Protein AF-A0A6M3X588-F1 (afdb_monomer_lite)

Structure (mmCIF, N/CA/C/O backbone):
data_AF-A0A6M3X588-F1
#
_entry.id   AF-A0A6M3X588-F1
#
loop_
_atom_site.group_PDB
_atom_site.id
_atom_site.type_symbol
_atom_site.label_atom_id
_atom_site.label_alt_id
_atom_site.label_comp_id
_atom_site.label_asym_id
_atom_site.label_entity_id
_atom_site.label_seq_id
_atom_site.pdbx_PDB_ins_code
_atom_site.Cartn_x
_atom_site.Cartn_y
_atom_site.Cartn_z
_atom_site.occupancy
_atom_site.B_iso_or_equiv
_atom_site.auth_seq_id
_atom_site.auth_comp_id
_atom_site.auth_asym_id
_atom_site.auth_atom_id
_atom_site.pdbx_PDB_model_num
ATOM 1 N N . GLU A 1 1 ? 4.640 -3.457 9.182 1.00 28.92 1 GLU A N 1
ATOM 2 C CA . GLU A 1 1 ? 5.365 -4.739 9.103 1.00 28.92 1 GLU A CA 1
ATOM 3 C C . GLU A 1 1 ? 5.734 -5.028 7.662 1.00 28.92 1 GLU A C 1
ATOM 5 O O . GLU A 1 1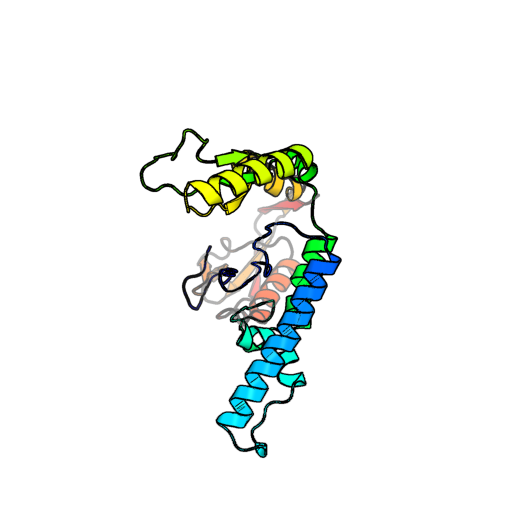 ? 4.848 -5.155 6.821 1.00 28.92 1 GLU A O 1
ATOM 10 N N . ILE A 1 2 ? 7.036 -5.050 7.385 1.00 28.06 2 ILE A N 1
ATOM 11 C CA . ILE A 1 2 ? 7.598 -5.567 6.138 1.00 28.06 2 ILE A CA 1
ATOM 12 C C . ILE A 1 2 ? 7.699 -7.078 6.346 1.00 28.06 2 ILE A C 1
ATOM 14 O O . ILE A 1 2 ? 8.486 -7.536 7.168 1.00 28.06 2 ILE A O 1
ATOM 18 N N . GLY A 1 3 ? 6.819 -7.839 5.695 1.00 28.70 3 GLY A N 1
ATOM 19 C CA . GLY A 1 3 ? 6.792 -9.291 5.845 1.00 28.70 3 GLY A CA 1
ATOM 20 C 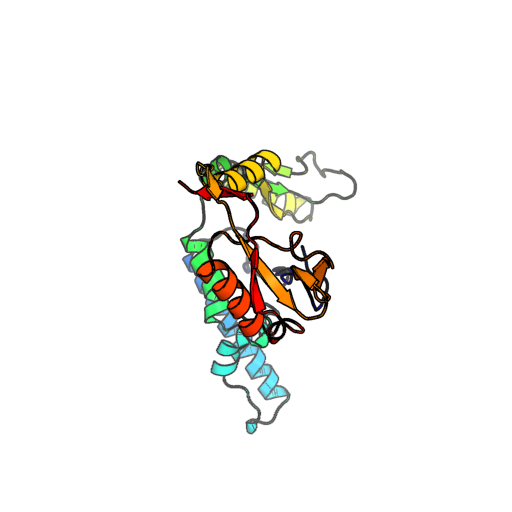C . GLY A 1 3 ? 8.009 -9.923 5.178 1.00 28.70 3 GLY A C 1
ATOM 21 O O . GLY A 1 3 ? 8.106 -9.914 3.950 1.00 28.70 3 GLY A O 1
ATOM 22 N N . VAL A 1 4 ? 8.902 -10.484 5.993 1.00 34.47 4 VAL A N 1
ATOM 23 C CA . VAL A 1 4 ? 9.880 -11.495 5.572 1.00 34.47 4 VAL A CA 1
ATOM 24 C C . VAL A 1 4 ? 9.099 -12.689 5.013 1.00 34.47 4 VAL A C 1
ATOM 26 O O . VAL A 1 4 ? 7.987 -12.974 5.461 1.00 34.47 4 VAL A O 1
ATOM 29 N N . GLY A 1 5 ? 9.643 -13.311 3.967 1.00 36.22 5 GLY A N 1
ATOM 30 C CA . GLY A 1 5 ? 9.000 -14.326 3.138 1.00 36.22 5 GLY A CA 1
ATOM 31 C C . GLY A 1 5 ? 8.008 -15.242 3.862 1.00 36.22 5 GLY A C 1
ATOM 32 O O . GLY A 1 5 ? 8.345 -15.922 4.819 1.00 36.22 5 GLY A O 1
ATOM 33 N N . GLY A 1 6 ? 6.780 -15.272 3.336 1.00 41.59 6 GLY A N 1
ATOM 34 C CA . GLY A 1 6 ? 5.821 -16.352 3.548 1.00 41.59 6 GLY A CA 1
ATOM 35 C C . GLY A 1 6 ? 5.389 -16.593 4.994 1.00 41.59 6 GLY A C 1
ATOM 36 O O . GLY A 1 6 ? 5.820 -17.565 5.592 1.00 41.59 6 GLY A O 1
ATOM 37 N N . ARG A 1 7 ? 4.438 -15.799 5.507 1.00 43.16 7 ARG A N 1
ATOM 38 C CA . ARG A 1 7 ? 3.145 -16.300 6.046 1.00 43.16 7 ARG A CA 1
ATOM 39 C C . ARG A 1 7 ? 2.360 -15.295 6.878 1.00 43.16 7 ARG A C 1
ATOM 41 O O . ARG A 1 7 ? 1.185 -15.547 7.068 1.00 43.16 7 ARG A O 1
ATOM 48 N N . ASN A 1 8 ? 2.903 -14.153 7.289 1.00 39.81 8 ASN A N 1
ATOM 49 C CA . ASN A 1 8 ? 2.092 -13.060 7.837 1.00 39.81 8 ASN A CA 1
ATOM 50 C C . ASN A 1 8 ? 2.801 -11.720 7.625 1.00 39.81 8 ASN A C 1
ATOM 52 O O . ASN A 1 8 ? 3.919 -11.518 8.081 1.00 39.81 8 ASN A O 1
ATOM 56 N N . GLY A 1 9 ? 2.147 -10.825 6.886 1.00 42.72 9 GLY A N 1
ATOM 57 C CA . GLY A 1 9 ? 2.655 -9.500 6.534 1.00 42.72 9 GLY A CA 1
ATOM 58 C C . GLY A 1 9 ? 2.378 -9.163 5.070 1.00 42.72 9 GLY A C 1
ATOM 59 O O . GLY A 1 9 ? 2.472 -10.018 4.188 1.00 42.72 9 GLY A O 1
ATOM 60 N N . ARG A 1 10 ? 2.027 -7.902 4.786 1.00 43.31 10 ARG A N 1
ATOM 61 C CA . ARG A 1 10 ? 1.999 -7.407 3.402 1.00 43.31 10 ARG A CA 1
ATOM 62 C C . ARG A 1 10 ? 3.426 -7.534 2.860 1.00 43.31 10 ARG A C 1
ATOM 64 O O . ARG A 1 10 ? 4.341 -6.963 3.454 1.00 43.31 10 ARG A O 1
ATOM 71 N N . ARG A 1 11 ? 3.628 -8.284 1.767 1.00 48.41 11 ARG A N 1
ATOM 72 C CA . ARG A 1 11 ? 4.921 -8.297 1.061 1.00 48.41 11 ARG A CA 1
ATOM 73 C C . ARG A 1 11 ? 5.314 -6.848 0.783 1.00 48.41 11 ARG A C 1
ATOM 75 O O . ARG A 1 11 ? 4.487 -6.086 0.271 1.00 48.41 11 ARG A O 1
ATOM 82 N N . ALA A 1 12 ? 6.541 -6.467 1.136 1.00 46.31 12 ALA A N 1
ATOM 83 C CA . ALA A 1 12 ? 7.066 -5.188 0.688 1.00 46.31 12 ALA A CA 1
ATOM 84 C C . ALA A 1 12 ? 7.041 -5.186 -0.840 1.00 46.31 12 ALA A C 1
ATOM 86 O O . ALA A 1 12 ? 7.534 -6.109 -1.489 1.00 46.31 12 ALA A O 1
ATOM 87 N N . ARG A 1 13 ? 6.405 -4.165 -1.410 1.00 54.41 13 ARG A N 1
ATOM 88 C CA . ARG A 1 13 ? 6.511 -3.896 -2.838 1.00 54.41 13 ARG A CA 1
ATOM 89 C C . ARG A 1 13 ? 7.889 -3.277 -3.030 1.00 54.41 13 ARG A C 1
ATOM 91 O O . ARG A 1 13 ? 8.046 -2.087 -2.779 1.00 54.41 13 ARG A O 1
ATOM 98 N N . SER A 1 14 ? 8.885 -4.092 -3.374 1.00 51.12 14 SER A N 1
ATOM 99 C CA . SER A 1 14 ? 10.128 -3.546 -3.911 1.00 51.12 14 SER A CA 1
ATOM 100 C C . SER A 1 14 ? 9.802 -3.043 -5.308 1.00 51.12 14 SER A C 1
ATOM 102 O O . SER A 1 14 ? 9.377 -3.792 -6.187 1.00 51.12 14 SER A O 1
ATOM 104 N N . TRP A 1 15 ? 9.921 -1.735 -5.457 1.00 60.38 15 TRP A N 1
ATOM 105 C CA . TRP A 1 15 ? 9.811 -1.050 -6.730 1.00 60.38 15 TRP A CA 1
ATOM 106 C C . TRP A 1 15 ? 11.183 -0.935 -7.401 1.00 60.38 15 TRP A C 1
ATOM 108 O O . TRP A 1 15 ? 11.288 -0.303 -8.442 1.00 60.38 15 TRP A O 1
ATOM 118 N N . ASP A 1 16 ? 12.224 -1.565 -6.851 1.00 51.66 16 ASP A N 1
ATOM 119 C CA . ASP A 1 16 ? 13.599 -1.485 -7.363 1.00 51.66 16 ASP A CA 1
ATOM 120 C C . ASP A 1 16 ? 13.730 -2.154 -8.741 1.00 51.66 16 ASP A C 1
ATOM 122 O O . ASP A 1 16 ? 14.606 -1.817 -9.537 1.00 51.66 16 ASP A O 1
ATOM 126 N N . SER A 1 17 ? 12.813 -3.074 -9.063 1.00 51.53 17 SER A N 1
ATOM 127 C CA . SER A 1 17 ? 12.675 -3.669 -10.395 1.00 51.53 17 SER A CA 1
ATOM 128 C C . SER A 1 17 ? 12.003 -2.736 -11.411 1.00 51.53 17 SER A C 1
ATOM 130 O O . SER A 1 17 ? 12.104 -2.982 -12.620 1.00 51.53 17 SER A O 1
ATOM 132 N N . LEU A 1 18 ? 11.372 -1.636 -10.968 1.00 59.91 18 LEU A N 1
ATOM 133 C CA . LEU A 1 18 ? 10.960 -0.565 -11.867 1.00 59.91 18 LEU A CA 1
ATOM 134 C C . LEU A 1 18 ? 12.205 0.144 -12.375 1.00 59.91 18 LEU A C 1
ATOM 136 O O . LEU A 1 18 ? 12.719 1.089 -11.780 1.00 59.91 18 LEU A O 1
ATOM 140 N N . ARG A 1 19 ? 12.613 -0.222 -13.586 1.00 52.00 19 ARG A N 1
ATOM 141 C CA . ARG A 1 19 ? 13.477 0.621 -14.412 1.00 52.00 19 ARG A CA 1
ATOM 142 C C . ARG A 1 19 ? 12.681 1.824 -14.932 1.00 52.00 19 ARG A C 1
ATOM 144 O O . ARG A 1 19 ? 12.609 2.055 -16.132 1.00 52.00 19 ARG A O 1
ATOM 151 N N . TYR A 1 20 ? 12.092 2.616 -14.034 1.00 51.09 20 TYR A N 1
ATOM 152 C CA . TYR A 1 20 ? 11.571 3.948 -14.345 1.00 51.09 20 TYR A CA 1
ATOM 153 C C . TYR A 1 20 ? 12.705 4.991 -14.343 1.00 51.09 20 TYR A C 1
ATOM 155 O O . TYR A 1 20 ? 12.509 6.174 -14.098 1.00 51.09 20 TYR A O 1
ATOM 163 N N . TYR A 1 21 ? 13.928 4.583 -14.676 1.00 49.31 21 TYR A N 1
ATOM 164 C CA . TYR A 1 21 ? 14.883 5.527 -15.228 1.00 49.31 21 TYR A CA 1
ATOM 165 C C . TYR A 1 21 ? 14.425 5.771 -16.652 1.00 49.31 21 TYR A C 1
ATOM 167 O O . TYR A 1 21 ? 14.536 4.897 -17.515 1.00 49.31 21 TYR A O 1
ATOM 175 N N . ASN A 1 22 ? 13.847 6.942 -16.918 1.00 50.66 22 ASN A N 1
ATOM 176 C CA . ASN A 1 22 ? 13.613 7.293 -18.306 1.00 50.66 22 ASN A CA 1
ATOM 177 C C . ASN A 1 22 ? 14.949 7.179 -19.071 1.00 50.66 22 ASN A C 1
ATOM 179 O O . ASN A 1 22 ? 16.020 7.394 -18.502 1.00 50.66 22 ASN A O 1
ATOM 183 N N . ARG A 1 23 ? 14.905 6.845 -20.365 1.00 43.78 23 ARG A N 1
ATOM 184 C CA . ARG A 1 23 ? 16.103 6.683 -21.216 1.00 43.78 23 ARG A CA 1
ATOM 185 C C . ARG A 1 23 ? 17.066 7.893 -21.224 1.00 43.78 23 ARG A C 1
ATOM 187 O O . ARG A 1 23 ? 18.130 7.795 -21.816 1.00 43.78 23 ARG A O 1
ATOM 194 N N . LYS A 1 24 ? 16.703 9.026 -20.604 1.00 54.41 24 LYS A N 1
ATOM 195 C CA . LYS A 1 24 ? 17.495 10.261 -20.482 1.00 54.41 24 LYS A CA 1
ATOM 196 C C . LYS A 1 24 ? 17.844 10.632 -19.025 1.00 54.41 24 LYS A C 1
ATOM 198 O O . LYS A 1 24 ? 18.276 11.752 -18.780 1.00 54.41 24 LYS A O 1
ATOM 203 N N . GLY A 1 25 ? 17.617 9.748 -18.051 1.00 58.59 25 GLY A N 1
ATOM 204 C CA . GLY A 1 25 ? 17.911 9.975 -16.634 1.00 58.59 25 GLY A CA 1
ATOM 205 C C . GLY A 1 25 ? 17.111 11.075 -15.914 1.00 58.59 25 GLY A C 1
ATOM 206 O O . GLY A 1 25 ? 17.537 11.475 -14.834 1.00 58.59 25 GLY A O 1
ATOM 207 N N . LYS A 1 26 ? 15.989 11.583 -16.455 1.00 66.50 26 LYS A N 1
ATOM 208 C CA . LYS A 1 26 ? 15.143 12.562 -15.729 1.00 66.50 26 LYS A CA 1
ATOM 209 C C . LYS A 1 26 ? 14.265 11.893 -14.664 1.00 66.50 26 LYS A C 1
ATOM 211 O O . LYS A 1 26 ? 13.768 10.787 -14.861 1.00 66.50 26 LYS A O 1
ATOM 216 N N . ILE A 1 27 ? 14.040 12.622 -13.578 1.00 68.12 27 ILE A N 1
ATOM 217 C CA . ILE A 1 27 ? 13.327 12.154 -12.382 1.00 68.12 27 ILE A CA 1
ATOM 218 C C . ILE A 1 27 ? 11.837 12.548 -12.416 1.00 68.12 27 ILE A C 1
ATOM 220 O O . ILE A 1 27 ? 11.009 11.861 -11.830 1.00 68.12 27 ILE A O 1
ATOM 224 N N . SER A 1 28 ? 11.478 13.584 -13.177 1.00 76.31 28 SER A N 1
ATOM 225 C CA . SER A 1 28 ? 10.106 14.070 -13.388 1.00 76.31 28 SER A CA 1
ATOM 226 C C . SER A 1 28 ? 9.744 14.116 -14.872 1.00 76.31 28 SER A C 1
ATOM 228 O O . SER A 1 28 ? 10.609 14.270 -15.741 1.00 76.31 28 SER A O 1
ATOM 230 N N . GLU A 1 29 ? 8.459 13.927 -15.176 1.00 82.62 29 GLU A N 1
ATOM 231 C CA . GLU A 1 29 ? 7.927 13.924 -16.539 1.00 82.62 29 GLU A CA 1
ATOM 232 C C . GLU A 1 29 ? 6.409 14.172 -16.531 1.00 82.62 29 GLU A C 1
ATOM 234 O O . GLU A 1 29 ? 5.738 13.866 -15.546 1.00 82.62 29 GLU A O 1
ATOM 239 N N . LYS A 1 30 ? 5.862 14.679 -17.643 1.00 87.50 30 LYS A N 1
ATOM 240 C CA . LYS A 1 30 ? 4.414 14.838 -17.829 1.00 87.50 30 LYS A CA 1
ATOM 241 C C . LYS A 1 30 ? 3.665 13.494 -17.769 1.00 87.50 30 LYS A C 1
ATOM 243 O O . LYS A 1 30 ? 4.161 12.522 -18.356 1.00 87.50 30 LYS A O 1
ATOM 248 N N . PRO A 1 31 ? 2.468 13.437 -17.153 1.00 89.44 31 PRO A N 1
ATOM 249 C CA . PRO A 1 31 ? 1.654 12.227 -17.019 1.00 89.44 31 PRO A CA 1
ATOM 250 C C . PRO A 1 31 ? 1.511 11.375 -18.283 1.00 89.44 31 PRO A C 1
ATOM 252 O O . PRO A 1 31 ? 1.686 10.156 -18.247 1.00 89.44 31 PRO A O 1
ATOM 255 N N . GLU A 1 32 ? 1.251 12.003 -19.426 1.00 90.19 32 GLU A N 1
ATOM 256 C CA . GLU A 1 32 ? 0.997 11.322 -20.699 1.00 90.19 32 GLU A CA 1
ATOM 257 C C . GLU A 1 32 ? 2.251 10.588 -21.177 1.00 90.19 32 GLU A C 1
ATOM 259 O O . GLU A 1 32 ? 2.190 9.480 -21.709 1.00 90.19 32 GLU A O 1
ATOM 264 N N . VAL A 1 33 ? 3.419 11.186 -20.938 1.00 88.06 33 VAL A N 1
ATOM 265 C CA . VAL A 1 33 ? 4.711 10.595 -21.282 1.00 88.06 33 VAL A CA 1
ATOM 266 C C . VAL A 1 33 ? 5.039 9.436 -20.340 1.00 88.06 33 VAL A C 1
ATOM 268 O O . VAL A 1 33 ? 5.606 8.441 -20.799 1.00 88.06 33 VAL A O 1
ATOM 271 N N . ILE A 1 34 ? 4.673 9.526 -19.053 1.00 85.75 34 ILE A N 1
ATOM 272 C CA . ILE A 1 34 ? 4.787 8.406 -18.103 1.00 85.75 34 ILE A CA 1
ATOM 273 C C . ILE A 1 34 ? 3.982 7.218 -18.6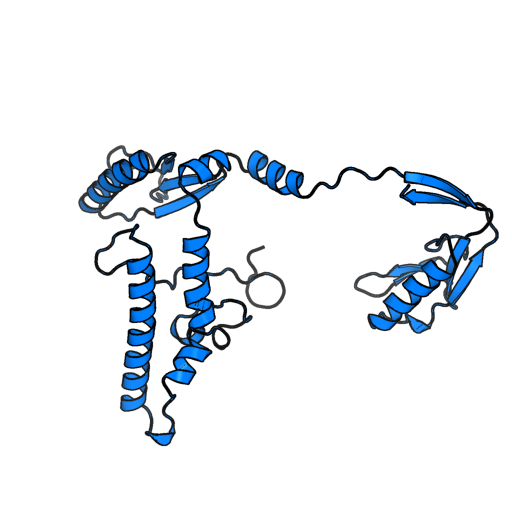31 1.00 85.75 34 ILE A C 1
ATOM 275 O O . ILE A 1 34 ? 4.537 6.141 -18.846 1.00 85.75 34 ILE A O 1
ATOM 279 N N . LEU A 1 35 ? 2.693 7.427 -18.910 1.00 88.94 35 LEU A N 1
ATOM 280 C CA . LEU A 1 35 ? 1.794 6.370 -19.373 1.00 88.94 35 LEU A CA 1
ATOM 281 C C . LEU A 1 35 ? 2.239 5.785 -20.719 1.00 88.94 35 LEU A C 1
ATOM 283 O O . LEU A 1 35 ? 2.280 4.567 -20.868 1.00 88.94 35 LEU A O 1
ATOM 287 N N . LYS A 1 36 ? 2.687 6.622 -21.662 1.00 89.50 36 LYS A N 1
ATOM 288 C CA . LYS A 1 36 ? 3.225 6.156 -22.949 1.00 89.50 36 LYS A CA 1
ATOM 289 C C . LYS A 1 36 ? 4.473 5.283 -22.780 1.00 89.50 36 LYS A C 1
ATOM 291 O O . LYS A 1 36 ? 4.638 4.300 -23.498 1.00 89.50 36 LYS A O 1
ATOM 296 N N . LYS A 1 37 ? 5.366 5.624 -21.843 1.00 85.19 37 LYS A N 1
ATOM 297 C CA . LYS A 1 37 ? 6.558 4.811 -21.532 1.00 85.19 37 LYS A CA 1
ATOM 298 C C . LYS A 1 37 ? 6.176 3.470 -20.909 1.00 85.19 37 LYS A C 1
ATOM 300 O O . LYS A 1 37 ? 6.795 2.465 -21.241 1.00 85.19 37 LYS A O 1
ATOM 305 N N . LEU A 1 38 ? 5.155 3.451 -20.054 1.00 87.38 38 LEU A N 1
ATOM 306 C CA . LEU A 1 38 ? 4.596 2.214 -19.516 1.00 87.38 38 LEU A CA 1
ATOM 307 C C . LEU A 1 38 ? 4.053 1.344 -20.660 1.00 87.38 38 LEU A C 1
ATOM 309 O O . LEU A 1 38 ? 4.465 0.195 -20.794 1.00 87.38 38 LEU A O 1
ATOM 313 N N . ASP A 1 39 ? 3.218 1.893 -21.541 1.00 90.38 39 ASP A N 1
ATOM 314 C CA . ASP A 1 39 ? 2.669 1.142 -22.678 1.00 90.38 39 ASP A CA 1
ATOM 315 C C . ASP A 1 39 ? 3.790 0.597 -23.601 1.00 90.38 39 ASP A C 1
ATOM 317 O O . ASP A 1 39 ? 3.726 -0.538 -24.084 1.00 90.38 39 ASP A O 1
ATOM 321 N N . ALA A 1 40 ? 4.883 1.349 -23.776 1.00 89.06 40 ALA A N 1
ATOM 322 C CA . ALA A 1 40 ? 6.067 0.889 -24.503 1.00 89.06 40 ALA A CA 1
ATOM 323 C C . ALA A 1 40 ? 6.827 -0.254 -23.798 1.00 89.06 40 ALA A C 1
ATOM 325 O O . ALA A 1 40 ? 7.407 -1.104 -24.479 1.00 89.06 40 ALA A O 1
ATOM 326 N N . GLU A 1 41 ? 6.823 -0.298 -22.463 1.00 87.12 41 GLU A N 1
ATOM 327 C CA . GLU A 1 41 ? 7.424 -1.380 -21.674 1.00 87.12 41 GLU A CA 1
ATOM 328 C C . GLU A 1 41 ? 6.674 -2.701 -21.878 1.00 87.12 41 GLU A C 1
ATOM 330 O O . GLU A 1 41 ? 7.319 -3.728 -22.091 1.00 87.12 41 GLU A O 1
ATOM 335 N N . LEU A 1 42 ? 5.334 -2.685 -21.926 1.00 90.94 42 LEU A N 1
ATOM 336 C CA . LEU A 1 42 ? 4.554 -3.871 -22.303 1.00 90.94 42 LEU A CA 1
ATOM 337 C C . LEU A 1 42 ? 4.977 -4.386 -23.684 1.00 90.94 42 LEU A C 1
ATOM 339 O O . LEU A 1 42 ? 5.261 -5.574 -23.851 1.00 90.94 42 LEU A O 1
ATOM 343 N N . GLY A 1 43 ? 5.063 -3.486 -24.668 1.00 90.31 43 GLY A N 1
ATOM 344 C CA . GLY A 1 43 ? 5.506 -3.840 -26.015 1.00 90.31 43 GLY A CA 1
ATOM 345 C C . GLY A 1 43 ? 6.931 -4.400 -26.042 1.00 90.31 43 GLY A C 1
ATOM 346 O O . GLY A 1 43 ? 7.205 -5.351 -26.773 1.00 90.31 43 GLY A O 1
ATOM 347 N N . ARG A 1 44 ? 7.843 -3.857 -25.224 1.00 89.25 44 ARG A N 1
ATOM 348 C CA . ARG A 1 44 ? 9.215 -4.365 -25.088 1.00 89.25 44 ARG A CA 1
ATOM 349 C C . ARG A 1 44 ? 9.233 -5.783 -24.521 1.00 89.25 44 ARG A C 1
ATOM 351 O O . ARG A 1 44 ? 9.818 -6.654 -25.154 1.00 89.25 44 ARG A O 1
ATOM 358 N N . ARG A 1 45 ? 8.565 -6.021 -23.388 1.00 88.62 45 ARG A N 1
ATOM 359 C CA . ARG A 1 45 ? 8.503 -7.345 -22.743 1.00 88.62 45 ARG A CA 1
ATOM 360 C C . ARG A 1 45 ? 7.876 -8.395 -23.647 1.00 88.62 45 ARG A C 1
ATOM 362 O O . ARG A 1 45 ? 8.395 -9.499 -23.745 1.00 88.62 45 ARG A O 1
ATOM 369 N N . THR A 1 46 ? 6.824 -8.012 -24.366 1.00 91.25 46 THR A N 1
ATOM 370 C CA . THR A 1 46 ? 6.177 -8.870 -25.364 1.00 91.25 46 THR A CA 1
ATOM 371 C C . THR A 1 46 ? 7.167 -9.291 -26.451 1.00 91.25 46 THR A C 1
ATOM 373 O O . THR A 1 46 ? 7.311 -10.477 -26.726 1.00 91.25 46 THR A O 1
ATOM 376 N N . ARG A 1 47 ? 7.907 -8.338 -27.039 1.00 91.12 47 ARG A N 1
ATOM 377 C CA . ARG A 1 47 ? 8.913 -8.640 -28.073 1.00 91.12 47 ARG A CA 1
ATOM 378 C C . ARG A 1 47 ? 10.059 -9.504 -27.551 1.00 91.12 47 ARG A C 1
ATOM 380 O O . ARG A 1 47 ? 10.443 -10.448 -28.231 1.00 91.12 47 ARG A O 1
ATOM 387 N N . GLU A 1 48 ? 10.592 -9.184 -26.374 1.00 89.75 48 GLU A N 1
ATOM 388 C CA . GLU A 1 48 ? 11.687 -9.940 -25.751 1.00 89.75 48 GLU A CA 1
ATOM 389 C C . GLU A 1 48 ? 11.283 -11.386 -25.476 1.00 89.75 48 GLU A C 1
ATOM 391 O O . GLU A 1 48 ? 12.039 -12.301 -25.790 1.00 89.75 48 GLU A O 1
ATOM 396 N N . HIS A 1 49 ? 10.073 -11.602 -24.957 1.00 88.94 49 HIS A N 1
ATOM 397 C CA . HIS A 1 49 ? 9.591 -12.948 -24.688 1.00 88.94 49 HIS A CA 1
ATOM 398 C C . HIS A 1 49 ? 9.354 -13.741 -25.976 1.00 88.94 49 HIS A C 1
ATOM 400 O O . HIS A 1 49 ? 9.821 -14.867 -26.078 1.00 88.94 49 HIS A O 1
ATOM 406 N N . ILE A 1 50 ? 8.724 -13.143 -26.993 1.00 88.94 50 ILE A N 1
ATOM 407 C CA . ILE A 1 50 ? 8.523 -13.807 -28.292 1.00 88.94 50 ILE A CA 1
ATOM 408 C C . ILE A 1 50 ? 9.866 -14.163 -28.943 1.00 88.94 50 ILE A C 1
ATOM 410 O O . ILE A 1 50 ? 10.008 -15.243 -29.511 1.00 88.94 50 ILE A O 1
ATOM 414 N N . ALA A 1 51 ? 10.858 -13.271 -28.876 1.00 90.00 51 ALA A N 1
ATOM 415 C CA . ALA A 1 51 ? 12.195 -13.541 -29.401 1.00 90.00 51 ALA A CA 1
ATOM 416 C C . ALA A 1 51 ? 12.879 -14.691 -28.647 1.00 90.00 51 ALA A C 1
ATOM 418 O O . ALA A 1 51 ? 13.457 -15.575 -29.274 1.00 90.00 51 ALA A O 1
ATOM 419 N N . TYR A 1 52 ? 12.759 -14.715 -27.318 1.00 89.69 52 TYR A N 1
ATOM 420 C CA . TYR A 1 52 ? 13.247 -15.816 -26.494 1.00 89.69 52 TYR A CA 1
ATOM 421 C C . TYR A 1 52 ? 12.549 -17.139 -26.841 1.00 89.69 52 TYR A C 1
ATOM 423 O O . TYR A 1 52 ? 13.222 -18.153 -27.000 1.00 89.69 52 TYR A O 1
ATOM 431 N N . GLN A 1 53 ? 11.229 -17.133 -27.046 1.00 90.06 53 GLN A N 1
ATOM 432 C CA . GLN A 1 53 ? 10.483 -18.332 -27.430 1.00 90.06 53 GLN A CA 1
ATOM 433 C C . GLN A 1 53 ? 10.908 -18.875 -28.790 1.00 90.06 53 GLN A C 1
ATOM 435 O O . GLN A 1 53 ? 11.218 -20.054 -28.903 1.00 90.06 53 GLN A O 1
ATOM 440 N N . LYS A 1 54 ? 11.038 -17.996 -29.788 1.00 89.75 54 LYS A N 1
ATOM 441 C CA . LYS A 1 54 ? 11.555 -18.345 -31.119 1.00 89.75 54 LYS A CA 1
ATOM 442 C C . LYS A 1 54 ? 12.924 -19.017 -31.087 1.00 89.75 54 LYS A C 1
ATOM 444 O O . LYS A 1 54 ? 13.204 -19.839 -31.948 1.00 89.75 54 LYS A O 1
ATOM 449 N N . ALA A 1 55 ? 13.773 -18.631 -30.139 1.00 92.62 55 ALA A N 1
ATOM 450 C CA . ALA A 1 55 ? 15.126 -19.155 -30.025 1.00 92.62 55 ALA A CA 1
ATOM 451 C C . ALA A 1 55 ? 15.219 -20.465 -29.224 1.00 92.62 55 ALA A C 1
ATOM 453 O O . ALA A 1 55 ? 16.218 -21.161 -29.359 1.00 92.62 55 ALA A O 1
ATOM 454 N N . ASN A 1 56 ? 14.229 -20.787 -28.383 1.00 92.06 56 ASN A N 1
ATOM 455 C CA . ASN A 1 56 ? 14.361 -21.859 -27.387 1.00 92.06 56 ASN A CA 1
ATOM 456 C C . ASN A 1 56 ? 13.233 -22.905 -27.412 1.00 92.06 56 ASN A C 1
ATOM 458 O O . ASN A 1 56 ? 13.399 -23.948 -26.792 1.00 92.06 56 ASN A O 1
ATOM 462 N N . TYR A 1 57 ? 12.107 -22.649 -28.089 1.00 89.00 57 TYR A N 1
ATOM 463 C CA . TYR A 1 57 ? 10.919 -23.507 -28.024 1.00 89.00 57 TYR A CA 1
ATOM 464 C C . TYR A 1 57 ? 10.272 -23.719 -29.401 1.00 89.00 57 TYR A C 1
ATOM 466 O O . TYR A 1 57 ? 10.245 -22.789 -30.222 1.00 89.00 57 TYR A O 1
ATOM 474 N N . PRO A 1 58 ? 9.690 -24.908 -29.645 1.00 86.94 58 PRO A N 1
ATOM 475 C CA . PRO A 1 58 ? 8.871 -25.159 -30.826 1.00 86.94 58 PRO A CA 1
ATOM 476 C C . PRO A 1 58 ? 7.620 -24.262 -30.820 1.00 86.94 58 PRO A C 1
ATOM 478 O O . PRO A 1 58 ? 7.181 -23.770 -29.777 1.00 86.94 58 PRO A O 1
ATOM 481 N N . LYS A 1 59 ? 7.064 -23.984 -32.005 1.00 83.88 59 LYS A N 1
ATOM 482 C CA . LYS A 1 59 ? 6.028 -22.951 -32.211 1.00 83.88 59 LYS A CA 1
ATOM 483 C C . LYS A 1 59 ? 4.738 -23.233 -31.437 1.00 83.88 59 LYS A C 1
ATOM 485 O O . LYS A 1 59 ? 4.018 -22.309 -31.064 1.00 83.88 59 LYS A O 1
ATOM 490 N N . GLU A 1 60 ? 4.461 -24.504 -31.206 1.00 84.88 60 GLU A N 1
ATOM 491 C CA . GLU A 1 60 ? 3.291 -25.045 -30.526 1.00 84.88 60 GLU A CA 1
ATOM 492 C C . GLU A 1 60 ? 3.262 -24.666 -29.037 1.00 84.88 60 GLU A C 1
ATOM 494 O O . GLU A 1 60 ? 2.189 -24.580 -28.445 1.00 84.88 60 GLU A O 1
ATOM 499 N N . GLU A 1 61 ? 4.425 -24.372 -28.450 1.00 82.38 61 GLU A N 1
ATOM 500 C CA . GLU A 1 61 ? 4.590 -24.000 -27.039 1.00 82.38 61 GLU A CA 1
ATOM 501 C C . GLU A 1 61 ? 4.656 -22.479 -26.824 1.00 82.38 61 GLU A C 1
ATOM 503 O O . GLU A 1 61 ? 4.885 -21.995 -25.711 1.00 82.38 61 GLU A O 1
ATOM 508 N N . TRP A 1 62 ? 4.487 -21.687 -27.887 1.00 85.81 62 TRP A N 1
ATOM 509 C CA . TRP A 1 62 ? 4.590 -20.238 -27.778 1.00 85.81 62 TRP A CA 1
ATOM 510 C C . TRP A 1 62 ? 3.423 -19.651 -26.988 1.00 85.81 62 TRP A C 1
ATOM 512 O O . TRP A 1 62 ? 2.249 -19.951 -27.203 1.00 85.81 62 TRP A O 1
ATOM 522 N N . VAL A 1 63 ? 3.770 -18.726 -26.102 1.00 83.06 63 VAL A N 1
ATOM 523 C CA . VAL A 1 63 ? 2.836 -18.016 -25.238 1.00 83.06 63 VAL A CA 1
ATOM 524 C C . VAL A 1 63 ? 2.297 -16.840 -26.037 1.00 83.06 63 VAL A C 1
ATOM 526 O O . VAL A 1 63 ? 3.049 -16.113 -26.698 1.00 83.06 63 VAL A O 1
ATOM 529 N N . LYS A 1 64 ? 0.979 -16.634 -26.011 1.00 87.62 64 LYS A N 1
ATOM 530 C CA . LYS A 1 64 ? 0.372 -15.570 -26.809 1.00 87.62 64 LYS A CA 1
ATOM 531 C C . LYS A 1 64 ? 0.647 -14.215 -26.149 1.00 87.62 64 LYS A C 1
ATOM 533 O O . LYS A 1 64 ? 0.743 -14.117 -24.927 1.00 87.62 64 LYS A O 1
ATOM 538 N N . PRO A 1 65 ? 0.686 -13.115 -26.921 1.00 87.19 65 PRO A N 1
ATOM 539 C CA . PRO A 1 65 ? 0.808 -11.771 -26.350 1.00 87.19 65 PRO A CA 1
ATOM 540 C C . PRO A 1 65 ? -0.255 -11.439 -25.289 1.00 87.19 65 PRO A C 1
ATOM 542 O O . PRO A 1 65 ? 0.014 -10.662 -24.373 1.00 87.19 65 PRO A O 1
ATOM 545 N N . ALA A 1 66 ? -1.453 -12.025 -25.403 1.00 88.25 66 ALA A N 1
ATOM 546 C CA . ALA A 1 66 ? -2.519 -11.887 -24.413 1.00 88.25 66 ALA A CA 1
ATOM 547 C C . ALA A 1 66 ? -2.110 -12.463 -23.046 1.00 88.25 66 ALA A C 1
ATOM 549 O O . ALA A 1 66 ? -2.252 -11.780 -22.038 1.00 88.25 66 ALA A O 1
ATOM 550 N N . ASP A 1 67 ? -1.481 -13.637 -23.016 1.00 89.56 67 ASP A N 1
ATOM 551 C CA . ASP A 1 67 ? -1.033 -14.271 -21.772 1.00 89.56 67 ASP A CA 1
ATOM 552 C C . ASP A 1 67 ? 0.038 -13.429 -21.063 1.00 89.56 67 ASP A C 1
ATOM 554 O O . ASP A 1 67 ? 0.017 -13.291 -19.839 1.00 89.56 67 ASP A O 1
ATOM 558 N N . ILE A 1 68 ? 0.934 -12.792 -21.832 1.00 91.00 68 ILE A N 1
ATOM 559 C CA . ILE A 1 68 ? 1.932 -11.844 -21.305 1.00 91.00 68 ILE A CA 1
ATOM 560 C C . ILE A 1 68 ? 1.240 -10.641 -20.660 1.00 91.00 68 ILE A C 1
ATOM 562 O O . ILE A 1 68 ? 1.680 -10.141 -19.623 1.00 91.00 68 ILE A O 1
ATOM 566 N N . ARG A 1 69 ? 0.158 -10.155 -21.274 1.00 93.56 69 ARG A N 1
ATOM 567 C CA . ARG A 1 69 ? -0.639 -9.050 -20.742 1.00 93.56 69 ARG A CA 1
ATOM 568 C C . ARG A 1 69 ? -1.349 -9.459 -19.454 1.00 93.56 69 ARG A C 1
ATOM 570 O O . ARG A 1 69 ? -1.365 -8.663 -18.519 1.00 93.56 69 ARG A O 1
ATOM 577 N N . ASP A 1 70 ? -1.887 -10.666 -19.377 1.00 94.38 70 ASP A N 1
ATOM 578 C CA . ASP A 1 70 ? -2.649 -11.133 -18.216 1.00 94.38 70 ASP A CA 1
ATOM 579 C C . ASP A 1 70 ? -1.750 -11.519 -17.035 1.00 94.38 70 ASP A C 1
ATOM 581 O O . ASP A 1 70 ? -2.132 -11.317 -15.882 1.00 94.38 70 ASP A O 1
ATOM 585 N N . HIS A 1 71 ? -0.509 -11.929 -17.314 1.00 91.62 71 HIS A N 1
ATOM 586 C CA . HIS A 1 71 ? 0.488 -12.318 -16.312 1.00 91.62 71 HIS A CA 1
ATOM 587 C C . HIS A 1 71 ? 1.682 -11.358 -16.253 1.00 91.62 71 HIS A C 1
ATOM 589 O O . HIS A 1 71 ? 2.794 -11.742 -15.886 1.00 91.62 71 HIS A O 1
ATOM 595 N N . PHE A 1 72 ? 1.472 -10.090 -16.613 1.00 90.88 72 PHE A N 1
ATOM 596 C CA . PHE A 1 72 ? 2.535 -9.101 -16.787 1.00 90.88 72 PHE A CA 1
ATOM 597 C C . PHE A 1 72 ? 3.513 -9.010 -15.608 1.00 90.88 72 PHE A C 1
ATOM 599 O O . PHE A 1 72 ? 4.721 -8.896 -15.817 1.00 90.88 72 PHE A O 1
ATOM 606 N N . GLY A 1 73 ? 3.026 -9.116 -14.369 1.00 87.81 73 GLY A N 1
ATOM 607 C CA . GLY A 1 73 ? 3.857 -9.073 -13.166 1.00 87.81 73 GLY A CA 1
ATOM 608 C C . GLY A 1 73 ? 4.926 -10.157 -13.087 1.00 87.81 73 GLY A C 1
ATOM 609 O O . GLY A 1 73 ? 5.950 -9.922 -12.451 1.00 87.81 73 GLY A O 1
ATOM 610 N N . TYR A 1 74 ? 4.748 -11.301 -13.756 1.00 87.19 74 TYR A N 1
ATOM 611 C CA . TYR A 1 74 ? 5.795 -12.315 -13.909 1.00 87.19 74 TYR A CA 1
ATOM 612 C C . TYR A 1 74 ? 7.020 -11.742 -14.639 1.00 87.19 74 TYR A C 1
ATOM 614 O O . TYR A 1 74 ? 8.149 -11.898 -14.185 1.00 87.19 74 TYR A O 1
ATOM 622 N N . TYR A 1 75 ? 6.795 -10.986 -15.714 1.00 85.69 75 TYR A N 1
ATOM 623 C CA . TYR A 1 75 ? 7.842 -10.465 -16.600 1.00 85.69 75 TYR A CA 1
ATOM 624 C C . TYR A 1 75 ? 8.580 -9.238 -16.048 1.00 85.69 75 TYR A C 1
ATOM 626 O O . TYR A 1 75 ? 9.656 -8.881 -16.536 1.00 85.69 75 TYR A O 1
ATOM 634 N N . ILE A 1 76 ? 8.003 -8.576 -15.044 1.00 83.25 76 ILE A N 1
ATOM 635 C CA . ILE A 1 76 ? 8.590 -7.411 -14.362 1.00 83.25 76 ILE A CA 1
ATOM 636 C C . ILE A 1 76 ? 8.878 -7.667 -12.876 1.00 83.25 76 ILE A C 1
ATOM 638 O O . ILE A 1 76 ? 9.317 -6.758 -12.174 1.00 83.25 76 ILE A O 1
ATOM 642 N N . SER A 1 77 ? 8.640 -8.890 -12.395 1.00 84.12 77 SER A N 1
ATOM 643 C CA . SER A 1 77 ? 8.813 -9.297 -10.996 1.00 84.12 77 SER A CA 1
ATOM 644 C C . SER A 1 77 ? 8.064 -8.406 -9.992 1.00 84.12 77 SER A C 1
ATOM 646 O O . SER A 1 77 ? 8.605 -8.049 -8.947 1.00 84.12 77 SER A O 1
ATOM 648 N N . ILE A 1 78 ? 6.819 -8.024 -10.301 1.00 82.50 78 ILE A N 1
ATOM 649 C CA . ILE A 1 78 ? 5.988 -7.131 -9.470 1.00 82.50 78 ILE A CA 1
ATOM 650 C C . ILE A 1 78 ? 4.634 -7.779 -9.165 1.00 82.50 78 ILE A C 1
ATOM 652 O O . ILE A 1 78 ? 4.041 -8.447 -10.008 1.00 82.50 78 ILE A O 1
ATOM 656 N N . VAL A 1 79 ? 4.124 -7.535 -7.951 1.00 84.75 79 VAL A N 1
ATOM 657 C CA . VAL A 1 79 ? 2.799 -7.987 -7.496 1.00 84.75 79 VAL A CA 1
ATOM 658 C C . VAL A 1 79 ? 1.880 -6.796 -7.234 1.00 84.75 79 VAL A C 1
ATOM 660 O O . VAL A 1 79 ? 2.150 -5.978 -6.350 1.00 84.75 79 VAL A O 1
ATOM 663 N N . VAL A 1 80 ? 0.743 -6.741 -7.927 1.00 82.62 80 VAL A N 1
ATOM 664 C CA . VAL A 1 80 ? -0.318 -5.751 -7.709 1.00 82.62 80 VAL A CA 1
ATOM 665 C C . VAL A 1 80 ? -1.657 -6.461 -7.530 1.00 82.62 80 VAL A C 1
ATOM 667 O O . VAL A 1 80 ? -2.210 -7.020 -8.466 1.00 82.62 80 VAL A O 1
ATOM 670 N N . GLY A 1 81 ? -2.203 -6.413 -6.312 1.00 75.06 81 GLY A N 1
ATOM 671 C CA . GLY A 1 81 ? -3.573 -6.857 -6.009 1.00 75.06 81 GLY A CA 1
ATOM 672 C C . GLY A 1 81 ? -3.816 -8.373 -5.987 1.00 75.06 81 GLY A C 1
ATOM 673 O O . GLY A 1 81 ? -4.815 -8.793 -5.421 1.00 75.06 81 GLY A O 1
ATOM 674 N N . SER A 1 82 ? -2.905 -9.187 -6.523 1.00 74.00 82 SER A N 1
ATOM 675 C CA . SER A 1 82 ? -3.136 -10.609 -6.836 1.00 74.00 82 SER A CA 1
ATOM 676 C C . SER A 1 82 ? -2.394 -11.624 -5.958 1.00 74.00 82 SER A C 1
ATOM 678 O O . SER A 1 82 ? -2.503 -12.826 -6.160 1.00 74.00 82 SER A O 1
ATOM 680 N N . GLY A 1 83 ? -1.617 -11.174 -4.969 1.00 77.06 83 GLY A N 1
ATOM 681 C CA . GLY A 1 83 ? -0.915 -12.055 -4.022 1.00 77.06 83 GLY A CA 1
ATOM 682 C C . GLY A 1 83 ? 0.352 -12.747 -4.561 1.00 77.06 83 GLY A C 1
ATOM 683 O O . GLY A 1 83 ? 1.230 -13.074 -3.762 1.00 77.06 83 GLY A O 1
ATOM 684 N N . HIS A 1 84 ? 0.516 -12.888 -5.881 1.00 81.69 84 HIS A N 1
ATOM 685 C CA . HIS A 1 84 ? 1.726 -13.404 -6.543 1.00 81.69 84 HIS A CA 1
ATOM 686 C C . HIS A 1 84 ? 2.000 -12.698 -7.887 1.00 81.69 84 HIS A C 1
ATOM 688 O O . HIS A 1 84 ? 1.112 -12.074 -8.460 1.00 81.69 84 HIS A O 1
ATOM 694 N N . CYS A 1 85 ? 3.235 -12.780 -8.405 1.00 83.94 85 CYS A N 1
ATOM 695 C CA . CYS A 1 85 ? 3.652 -12.013 -9.595 1.00 83.94 85 CYS A CA 1
ATOM 696 C C . CYS A 1 85 ? 2.840 -12.386 -10.840 1.00 83.94 85 CYS A C 1
ATOM 698 O O . CYS A 1 85 ? 2.370 -11.502 -11.551 1.00 83.94 85 CYS A O 1
ATOM 700 N N . GLY A 1 86 ? 2.615 -13.686 -11.053 1.00 85.50 86 GLY A N 1
ATOM 701 C CA . GLY A 1 86 ? 1.838 -14.183 -12.191 1.00 85.50 86 GLY A CA 1
ATOM 702 C C . GLY A 1 86 ? 0.394 -13.683 -12.225 1.00 85.50 86 GLY A C 1
ATOM 703 O O . GLY A 1 86 ? -0.145 -13.513 -13.299 1.00 85.50 86 GLY A O 1
ATOM 704 N N . GLY A 1 87 ? -0.226 -13.362 -11.088 1.00 87.50 87 GLY A N 1
ATOM 705 C CA . GLY A 1 87 ? -1.610 -12.881 -11.078 1.00 87.50 87 GLY A CA 1
ATOM 706 C C . GLY A 1 87 ? -1.755 -11.389 -11.388 1.00 87.50 87 GLY A C 1
ATOM 707 O O . GLY A 1 87 ? -2.850 -10.849 -11.277 1.00 87.50 87 GLY A O 1
ATOM 708 N N . THR A 1 88 ? -0.659 -10.672 -11.656 1.00 90.44 88 THR A N 1
ATOM 709 C CA . THR A 1 88 ? -0.703 -9.233 -11.943 1.00 90.44 88 THR A CA 1
ATOM 710 C C . THR A 1 88 ? -0.800 -8.999 -13.441 1.00 90.44 88 THR A C 1
ATOM 712 O O . THR A 1 88 ? 0.194 -9.116 -14.153 1.00 90.44 88 THR A O 1
ATOM 715 N N . SER A 1 89 ? -1.970 -8.577 -13.899 1.00 94.00 89 SER A N 1
ATOM 716 C CA . SER A 1 89 ? -2.174 -8.148 -15.280 1.00 94.00 89 SER A CA 1
ATOM 717 C C . SER A 1 89 ? -1.545 -6.782 -15.560 1.00 94.00 89 SER A C 1
ATOM 719 O O . SER A 1 89 ? -1.339 -5.945 -14.672 1.00 94.00 89 SER A O 1
ATOM 721 N N . TRP A 1 90 ? -1.318 -6.507 -16.840 1.00 93.62 90 TRP A N 1
ATOM 722 C CA . TRP A 1 90 ? -0.940 -5.197 -17.350 1.00 93.62 90 TRP A CA 1
ATOM 723 C C . TRP A 1 90 ? -1.924 -4.117 -16.906 1.00 93.62 90 TRP A C 1
ATOM 725 O O . TRP A 1 90 ? -1.511 -3.029 -16.512 1.00 93.62 90 TRP A O 1
ATOM 735 N N . GLY A 1 91 ? -3.226 -4.416 -16.948 1.00 93.75 91 GLY A N 1
ATOM 736 C CA . GLY A 1 91 ? -4.273 -3.483 -16.540 1.00 93.75 91 GLY A CA 1
ATOM 737 C C . GLY A 1 91 ? -4.133 -3.074 -15.075 1.00 93.75 91 GLY A C 1
ATOM 738 O O . GLY A 1 91 ? -4.162 -1.884 -14.768 1.00 93.75 91 GLY A O 1
ATOM 739 N N . GLN A 1 92 ? -3.894 -4.039 -14.181 1.00 91.31 92 GLN A N 1
ATOM 740 C CA . GLN A 1 92 ? -3.640 -3.766 -12.763 1.00 91.31 92 GLN A CA 1
ATOM 741 C C . GLN A 1 92 ? -2.362 -2.949 -12.567 1.00 91.31 92 GLN A C 1
ATOM 743 O O . GLN A 1 92 ? -2.375 -1.949 -11.849 1.00 91.31 92 GLN A O 1
ATOM 748 N N . TYR A 1 93 ? -1.271 -3.339 -13.229 1.00 89.44 93 TYR A N 1
ATOM 749 C CA . TYR A 1 93 ? 0.007 -2.639 -13.139 1.00 89.44 93 TYR A CA 1
ATOM 750 C C . TYR A 1 93 ? -0.090 -1.188 -13.638 1.00 89.44 93 TYR A C 1
ATOM 752 O O . TYR A 1 93 ? 0.195 -0.257 -12.886 1.00 89.44 93 TYR A O 1
ATOM 760 N N . ARG A 1 94 ? -0.569 -0.969 -14.868 1.00 91.62 94 ARG A N 1
ATOM 761 C CA . ARG A 1 94 ? -0.785 0.366 -15.448 1.00 91.62 94 ARG A CA 1
ATOM 762 C C . ARG A 1 94 ? -1.779 1.182 -14.623 1.00 91.62 94 ARG A C 1
ATOM 764 O O . ARG A 1 94 ? -1.594 2.386 -14.457 1.00 91.62 94 ARG A O 1
ATOM 771 N N . GLY A 1 95 ? -2.805 0.526 -14.082 1.00 90.88 95 GLY A N 1
ATOM 772 C CA . GLY A 1 95 ? -3.808 1.125 -13.210 1.00 90.88 95 GLY A CA 1
ATOM 773 C C . GLY A 1 95 ? -3.211 1.754 -11.952 1.00 90.88 95 GLY A C 1
ATOM 774 O O . GLY A 1 95 ? -3.667 2.819 -11.549 1.00 90.88 95 GLY A O 1
ATOM 775 N N . VAL A 1 96 ? -2.152 1.175 -11.369 1.00 89.00 96 VAL A N 1
ATOM 776 C CA . VAL A 1 96 ? -1.448 1.791 -10.226 1.00 89.00 96 VAL A CA 1
ATOM 777 C C . VAL A 1 96 ? -0.885 3.159 -10.597 1.00 89.00 96 VAL A C 1
ATOM 779 O O . VAL A 1 96 ? -1.084 4.113 -9.851 1.00 89.00 96 VAL A O 1
ATOM 782 N N . PHE A 1 97 ? -0.234 3.279 -11.754 1.00 88.19 97 PHE A N 1
ATOM 783 C CA . PHE A 1 97 ? 0.334 4.550 -12.203 1.00 88.19 97 PHE A CA 1
ATOM 784 C C . PHE A 1 97 ? -0.746 5.543 -12.616 1.00 88.19 97 PHE A C 1
ATOM 786 O O . PHE A 1 97 ? -0.688 6.695 -12.209 1.00 88.19 97 PHE A O 1
ATOM 793 N N . ALA A 1 98 ? -1.750 5.106 -13.380 1.00 90.94 98 ALA A N 1
ATOM 794 C CA . ALA A 1 98 ? -2.840 5.978 -13.811 1.00 90.94 98 ALA A CA 1
ATOM 795 C C . ALA A 1 98 ? -3.623 6.542 -12.615 1.00 90.94 98 ALA A C 1
ATOM 797 O O . ALA A 1 98 ? -3.877 7.743 -12.548 1.00 90.94 98 ALA A O 1
ATOM 798 N N . ASN A 1 99 ? -3.942 5.696 -11.632 1.00 89.81 99 ASN A N 1
ATOM 799 C CA . ASN A 1 99 ? -4.603 6.134 -10.407 1.00 89.81 99 ASN A CA 1
ATOM 800 C C . ASN A 1 99 ? -3.669 6.968 -9.524 1.00 89.81 99 ASN A C 1
ATOM 802 O O . ASN A 1 99 ? -4.128 7.921 -8.904 1.00 89.81 99 ASN A O 1
ATOM 806 N N . GLY A 1 100 ? -2.378 6.636 -9.468 1.00 87.06 100 GLY A N 1
ATOM 807 C CA . GLY A 1 100 ? -1.379 7.423 -8.747 1.00 87.06 100 GLY A CA 1
ATOM 808 C C . GLY A 1 100 ? -1.253 8.840 -9.302 1.00 87.06 100 GLY A C 1
ATOM 809 O O . GLY A 1 100 ? -1.302 9.786 -8.535 1.00 87.06 100 GLY A O 1
ATOM 810 N N . ILE A 1 101 ? -1.187 8.984 -10.627 1.00 88.25 101 ILE A N 1
ATOM 811 C CA . ILE A 1 101 ? -1.187 10.270 -11.337 1.00 88.25 101 ILE A CA 1
ATOM 812 C C . ILE A 1 101 ? -2.481 11.040 -11.066 1.00 88.25 101 ILE A C 1
ATOM 814 O O . ILE A 1 101 ? -2.433 12.213 -10.720 1.00 88.25 101 ILE A O 1
ATOM 818 N N . LYS A 1 102 ? -3.641 10.384 -11.209 1.00 90.56 102 LYS A N 1
ATOM 819 C CA . LYS A 1 102 ? -4.953 11.024 -11.029 1.00 90.56 102 LYS A CA 1
ATOM 820 C C . LYS A 1 102 ? -5.144 11.589 -9.619 1.00 90.56 102 LYS A C 1
ATOM 822 O O . LYS A 1 102 ? -5.803 12.607 -9.461 1.00 90.56 102 LYS A O 1
ATOM 827 N N . ASN A 1 103 ? -4.605 10.903 -8.614 1.00 89.44 103 ASN A N 1
ATOM 828 C CA . ASN A 1 103 ? -4.733 11.276 -7.207 1.00 89.44 103 ASN A CA 1
ATOM 829 C C . ASN A 1 103 ? -3.434 11.878 -6.643 1.00 89.44 103 ASN A C 1
ATOM 831 O O . ASN A 1 103 ? -3.256 11.895 -5.424 1.00 89.44 103 ASN A O 1
ATOM 835 N N . ALA A 1 104 ? -2.501 12.290 -7.507 1.00 88.44 104 ALA A N 1
ATOM 836 C CA . ALA A 1 104 ? -1.243 12.878 -7.075 1.00 88.44 104 ALA A CA 1
ATOM 837 C C . ALA A 1 104 ? -1.510 14.223 -6.393 1.00 88.44 104 ALA A C 1
ATOM 839 O O . ALA A 1 104 ? -2.334 15.010 -6.853 1.00 88.44 104 ALA A O 1
ATOM 840 N N . LEU A 1 105 ? -0.796 14.467 -5.299 1.00 89.31 105 LEU A N 1
ATOM 841 C CA . LEU A 1 105 ? -0.817 15.739 -4.590 1.00 89.31 105 LEU A CA 1
ATOM 842 C C . LEU A 1 105 ? 0.301 16.637 -5.116 1.00 89.31 105 LEU A C 1
ATOM 844 O O . LEU A 1 105 ? 1.351 16.137 -5.534 1.00 89.31 105 LEU A O 1
ATOM 848 N N . THR A 1 106 ? 0.087 17.950 -5.067 1.00 91.69 106 THR A N 1
ATOM 849 C CA . THR A 1 106 ? 1.168 18.914 -5.304 1.00 91.69 106 THR A CA 1
ATOM 850 C C . THR A 1 106 ? 2.163 18.902 -4.141 1.00 91.69 106 THR A C 1
ATOM 852 O O . THR A 1 106 ? 1.892 18.343 -3.075 1.00 91.69 106 THR A O 1
ATOM 855 N N . ILE A 1 107 ? 3.335 19.508 -4.337 1.00 91.31 107 ILE A N 1
ATOM 856 C CA . ILE A 1 107 ? 4.360 19.591 -3.286 1.00 91.31 107 ILE A CA 1
ATOM 857 C C . ILE A 1 107 ? 3.843 20.429 -2.112 1.00 91.31 107 ILE A C 1
ATOM 859 O O . ILE A 1 107 ? 4.011 20.044 -0.962 1.00 91.31 107 ILE A O 1
ATOM 863 N N . GLU A 1 108 ? 3.131 21.509 -2.407 1.00 92.50 108 GLU A N 1
ATOM 864 C CA . GLU A 1 108 ? 2.517 22.399 -1.425 1.00 92.50 108 GLU A CA 1
ATOM 865 C C . GLU A 1 108 ? 1.452 21.653 -0.611 1.00 92.50 108 GLU A C 1
ATOM 867 O O . GLU A 1 108 ? 1.431 21.723 0.614 1.00 92.50 108 GLU A O 1
ATOM 872 N N . GLN A 1 109 ? 0.617 20.847 -1.277 1.00 89.31 109 GLN A N 1
ATOM 873 C CA . GLN A 1 109 ? -0.352 19.996 -0.589 1.00 89.31 109 GLN A CA 1
ATOM 874 C C . GLN A 1 109 ? 0.341 18.961 0.304 1.00 89.31 109 GLN A C 1
ATOM 876 O O . GLN A 1 109 ? -0.143 18.679 1.395 1.00 89.31 109 GLN A O 1
ATOM 881 N N . LEU A 1 110 ? 1.465 18.377 -0.126 1.00 88.12 110 LEU A N 1
ATOM 882 C CA . LEU A 1 110 ? 2.244 17.465 0.717 1.00 88.12 110 LEU A CA 1
ATOM 883 C C . LEU A 1 110 ? 2.812 18.182 1.954 1.00 88.12 110 LEU A C 1
ATOM 885 O O . LEU A 1 110 ? 2.708 17.633 3.053 1.00 88.12 110 LEU A O 1
ATOM 889 N N . ASP A 1 111 ? 3.310 19.410 1.806 1.00 87.31 111 ASP A N 1
ATOM 890 C CA . ASP A 1 111 ? 3.795 20.241 2.918 1.00 87.31 111 ASP A CA 1
ATOM 891 C C . ASP A 1 111 ? 2.668 20.547 3.925 1.00 87.31 111 ASP A C 1
ATOM 893 O O . ASP A 1 111 ? 2.824 20.309 5.124 1.00 87.31 111 ASP A O 1
ATOM 897 N N . GLU A 1 112 ? 1.468 20.910 3.452 1.00 85.31 112 GLU A N 1
ATOM 898 C CA . GLU A 1 112 ? 0.260 21.061 4.289 1.00 85.31 112 GLU A CA 1
ATOM 899 C C . GLU A 1 112 ? -0.148 19.755 5.003 1.00 85.31 112 GLU A C 1
ATOM 901 O O . GLU A 1 112 ? -0.771 19.758 6.076 1.00 85.31 112 GLU A O 1
ATOM 906 N N . LEU A 1 113 ? 0.184 18.598 4.419 1.00 82.38 113 LEU A N 1
ATOM 907 C CA . LEU A 1 113 ? 0.000 17.294 5.055 1.00 82.38 113 LEU A CA 1
ATOM 908 C C . LEU A 1 113 ? 1.060 16.975 6.118 1.00 82.38 113 LEU A C 1
ATOM 910 O O . LEU A 1 113 ? 0.908 15.974 6.828 1.00 82.38 113 LEU A O 1
ATOM 914 N N . GLY A 1 114 ? 2.087 17.811 6.262 1.00 83.50 114 GLY A N 1
ATOM 915 C CA . GLY A 1 114 ? 3.260 17.532 7.080 1.00 83.50 114 GLY A CA 1
ATOM 916 C C . GLY A 1 114 ? 4.113 16.415 6.482 1.00 83.50 114 GLY A C 1
ATOM 917 O O . GLY A 1 114 ? 4.653 15.587 7.218 1.00 83.50 114 GLY A O 1
ATOM 918 N N . ILE A 1 115 ? 4.174 16.329 5.153 1.00 86.38 115 ILE A N 1
ATOM 919 C CA . ILE A 1 115 ? 4.995 15.378 4.407 1.00 86.38 115 ILE A CA 1
ATOM 920 C C . ILE A 1 115 ? 5.983 16.182 3.563 1.00 86.38 115 ILE A C 1
ATOM 922 O O . ILE A 1 115 ? 5.599 16.830 2.597 1.00 86.38 115 ILE A O 1
ATOM 926 N N . ASN A 1 116 ? 7.265 16.082 3.893 1.00 87.12 116 ASN A N 1
ATOM 927 C CA . ASN A 1 116 ? 8.325 16.752 3.158 1.00 87.12 116 ASN A CA 1
ATOM 928 C C . ASN A 1 116 ? 8.751 15.898 1.965 1.00 87.12 116 ASN A C 1
ATOM 930 O O . ASN A 1 116 ? 9.090 14.715 2.104 1.00 87.12 116 ASN A O 1
ATOM 934 N N . LEU A 1 117 ? 8.778 16.522 0.789 1.00 90.12 117 LEU A N 1
ATOM 935 C CA . LEU A 1 117 ? 9.547 16.023 -0.340 1.00 90.12 117 LEU A CA 1
ATOM 936 C C . LEU A 1 117 ? 11.011 16.385 -0.123 1.00 90.12 117 LEU A C 1
ATOM 938 O O . LEU A 1 117 ? 11.325 17.524 0.194 1.00 90.12 117 LEU A O 1
ATOM 942 N N . ASN A 1 118 ? 11.912 15.432 -0.314 1.00 88.81 118 ASN A N 1
ATOM 943 C CA . ASN A 1 118 ? 13.319 15.631 -0.021 1.00 88.81 118 ASN A CA 1
ATOM 944 C C . ASN A 1 118 ? 14.206 15.066 -1.124 1.00 88.81 118 ASN A C 1
ATOM 946 O O . ASN A 1 118 ? 13.977 13.952 -1.604 1.00 88.81 118 ASN A O 1
ATOM 950 N N . ILE A 1 119 ? 15.226 15.835 -1.507 1.00 88.31 119 ILE A N 1
ATOM 951 C CA . ILE A 1 119 ? 16.347 15.325 -2.293 1.00 88.31 119 ILE A CA 1
ATOM 952 C C . ILE A 1 119 ? 17.511 15.076 -1.343 1.00 88.31 119 ILE A C 1
ATOM 954 O O . ILE A 1 119 ? 17.952 15.997 -0.659 1.00 88.31 119 ILE A O 1
ATOM 958 N N . TYR A 1 120 ? 18.045 13.858 -1.343 1.00 85.12 120 TYR A N 1
ATOM 959 C CA . TYR A 1 120 ? 19.204 13.511 -0.527 1.00 85.12 120 TYR A CA 1
ATOM 960 C C . TYR A 1 120 ? 20.229 12.675 -1.278 1.00 85.12 120 TYR A C 1
ATOM 962 O O . TYR A 1 120 ? 19.944 12.005 -2.276 1.00 85.12 120 TYR A O 1
ATOM 970 N N . TYR A 1 121 ? 21.436 12.678 -0.732 1.00 81.19 121 TYR A N 1
ATOM 971 C CA . TYR A 1 121 ? 22.485 11.732 -1.059 1.00 81.19 121 TYR A CA 1
ATOM 972 C C . TYR A 1 121 ? 22.805 10.903 0.182 1.00 81.19 121 TYR A C 1
ATOM 974 O O . TYR A 1 121 ? 22.958 11.427 1.284 1.00 81.19 121 TYR A O 1
ATOM 982 N N . HIS A 1 122 ? 22.901 9.589 0.001 1.00 74.56 122 HIS A N 1
ATOM 983 C CA . HIS A 1 122 ? 23.296 8.700 1.080 1.00 74.56 122 HIS A CA 1
ATOM 984 C C . HIS A 1 122 ? 24.822 8.687 1.214 1.00 74.56 122 HIS A C 1
ATOM 986 O O . HIS A 1 122 ? 25.515 8.201 0.321 1.00 74.56 122 HIS A O 1
ATOM 992 N N . SER A 1 123 ? 25.337 9.200 2.333 1.00 69.94 123 SER A N 1
ATOM 993 C CA . SER A 1 123 ? 26.751 9.108 2.703 1.00 69.94 123 SER A CA 1
ATOM 994 C C . SER A 1 123 ? 26.892 8.278 3.972 1.00 69.94 123 SER A C 1
ATOM 996 O O . SER A 1 123 ? 26.355 8.663 5.007 1.00 69.94 123 SER A O 1
ATOM 998 N N . TYR A 1 124 ? 27.622 7.164 3.908 1.00 66.00 124 TYR A N 1
ATOM 999 C CA . TYR A 1 124 ? 27.930 6.359 5.097 1.00 66.00 124 TYR A CA 1
ATOM 1000 C C . TYR A 1 124 ? 28.872 7.083 6.067 1.00 66.00 124 TYR A C 1
ATOM 1002 O O . TYR A 1 124 ? 28.764 6.895 7.273 1.00 66.00 124 TYR A O 1
ATOM 1010 N N . ASN A 1 125 ? 29.749 7.947 5.549 1.00 64.94 125 ASN A N 1
ATOM 1011 C CA . ASN A 1 125 ? 30.807 8.593 6.329 1.00 64.94 125 ASN A CA 1
ATOM 1012 C C . ASN A 1 125 ? 30.473 10.040 6.724 1.00 64.94 125 ASN A C 1
ATOM 1014 O O . ASN A 1 125 ? 31.338 10.757 7.204 1.00 64.94 125 ASN A O 1
ATOM 1018 N N . GLY A 1 126 ? 29.247 10.515 6.472 1.00 58.41 126 GLY A N 1
ATOM 1019 C CA . GLY A 1 126 ? 28.874 11.916 6.722 1.00 58.41 126 GLY A CA 1
ATOM 1020 C C . GLY A 1 126 ? 29.538 12.932 5.782 1.00 58.41 126 GLY A C 1
ATOM 1021 O O . GLY A 1 126 ? 29.171 14.104 5.800 1.00 58.41 126 GLY A O 1
ATOM 1022 N N . ASP A 1 127 ? 30.448 12.493 4.909 1.00 60.88 127 ASP A N 1
ATOM 1023 C CA . ASP A 1 127 ? 31.099 13.363 3.940 1.00 60.88 127 ASP A CA 1
ATOM 1024 C C . ASP A 1 127 ? 30.070 13.911 2.957 1.00 60.88 127 ASP A C 1
ATOM 1026 O O . ASP A 1 127 ? 29.469 13.163 2.171 1.00 60.88 127 ASP A O 1
ATOM 1030 N N . SER A 1 128 ? 29.894 15.229 2.977 1.00 60.31 128 SER A N 1
ATOM 1031 C CA . SER A 1 128 ? 29.327 15.943 1.849 1.00 60.31 128 SER A CA 1
ATOM 1032 C C . SER A 1 128 ? 30.455 16.318 0.896 1.00 60.31 128 SER A C 1
ATOM 1034 O O . SER A 1 128 ? 31.193 17.273 1.161 1.00 60.31 128 SER A O 1
ATOM 1036 N N . PRO A 1 129 ? 30.626 15.602 -0.225 1.00 57.22 129 PRO A N 1
ATOM 1037 C CA . PRO A 1 129 ? 31.569 16.051 -1.228 1.00 57.22 129 PRO A CA 1
ATOM 1038 C C . PRO A 1 129 ? 31.098 17.417 -1.742 1.00 57.22 129 PRO A C 1
ATOM 1040 O O . PRO A 1 129 ? 30.007 17.544 -2.310 1.00 57.22 129 PRO A O 1
ATOM 1043 N N . ASN A 1 130 ? 31.954 18.422 -1.551 1.00 60.91 130 ASN A N 1
ATOM 1044 C CA . ASN A 1 130 ? 31.807 19.795 -2.038 1.00 60.91 130 ASN A CA 1
ATOM 1045 C C . ASN A 1 130 ? 30.762 20.661 -1.302 1.00 60.91 130 ASN A C 1
ATOM 1047 O O . ASN A 1 130 ? 30.150 21.530 -1.920 1.00 60.91 130 ASN A O 1
ATOM 1051 N N . GLY A 1 131 ? 30.550 20.444 0.004 1.00 60.88 131 GLY A N 1
ATOM 1052 C CA . GLY A 1 131 ? 29.832 21.401 0.867 1.00 60.88 131 GLY A CA 1
ATOM 1053 C C . GLY A 1 131 ? 28.316 21.494 0.651 1.00 60.88 131 GLY A C 1
ATOM 1054 O O . GLY A 1 131 ? 27.688 22.448 1.104 1.00 60.88 131 GLY A O 1
ATOM 1055 N N . LYS A 1 132 ? 27.699 20.522 -0.034 1.00 62.84 132 LYS A N 1
ATOM 1056 C CA . LYS A 1 132 ? 26.233 20.457 -0.163 1.00 62.84 132 LYS A CA 1
ATOM 1057 C C . LYS A 1 132 ? 25.581 19.872 1.096 1.00 62.84 132 LYS A C 1
ATOM 1059 O O . LYS A 1 132 ? 26.158 18.997 1.729 1.00 62.84 132 LYS A O 1
ATOM 1064 N N . PRO A 1 133 ? 24.371 20.272 1.490 1.00 65.00 133 PRO A N 1
ATOM 1065 C CA . PRO A 1 133 ? 23.666 19.554 2.548 1.00 65.00 133 PRO A CA 1
ATOM 1066 C C . PRO A 1 133 ? 23.419 18.093 2.128 1.00 65.00 133 PRO A C 1
ATOM 1068 O O . PRO A 1 133 ? 23.151 17.814 0.957 1.00 65.00 133 PRO A O 1
ATOM 1071 N N . ALA A 1 134 ? 23.506 17.156 3.080 1.00 76.38 134 ALA A N 1
ATOM 1072 C CA . ALA A 1 134 ? 23.238 15.733 2.834 1.00 76.38 134 ALA A CA 1
ATOM 1073 C C . ALA A 1 134 ? 21.808 15.493 2.314 1.00 76.38 134 ALA A C 1
ATOM 1075 O O . ALA A 1 134 ? 21.555 14.522 1.599 1.00 76.38 134 ALA A O 1
ATOM 1076 N N . SER A 1 135 ? 20.891 16.406 2.642 1.00 84.25 135 SER A N 1
ATOM 1077 C CA . SER A 1 135 ? 19.493 16.377 2.238 1.00 84.25 135 SER A CA 1
ATOM 1078 C C . SER A 1 135 ? 18.894 17.787 2.194 1.00 84.25 135 SER A C 1
ATOM 1080 O O . SER A 1 135 ? 19.253 18.623 3.023 1.00 84.25 135 SER A O 1
ATOM 1082 N N . VAL A 1 136 ? 17.961 18.042 1.277 1.00 88.44 136 VAL A N 1
ATOM 1083 C CA . VAL A 1 136 ? 17.211 19.305 1.163 1.00 88.44 136 VAL A CA 1
ATOM 1084 C C . VAL A 1 136 ? 15.722 19.006 1.095 1.00 88.44 136 VAL A C 1
ATOM 1086 O O . VAL A 1 136 ? 15.287 18.254 0.219 1.00 88.44 136 VAL A O 1
ATOM 1089 N N . ASP A 1 137 ? 14.960 19.626 1.993 1.00 90.19 137 ASP A N 1
ATOM 1090 C CA . ASP A 1 137 ? 13.499 19.602 1.972 1.00 90.19 137 ASP A CA 1
ATOM 1091 C C . ASP A 1 137 ? 12.966 20.623 0.969 1.00 90.19 137 ASP A C 1
ATOM 1093 O O . ASP A 1 137 ? 13.471 21.738 0.857 1.00 90.19 137 ASP A O 1
ATOM 1097 N N . ILE A 1 138 ? 11.939 20.218 0.235 1.00 91.38 138 ILE A N 1
ATOM 1098 C CA . ILE A 1 138 ? 11.345 20.948 -0.876 1.00 91.38 138 ILE A CA 1
ATOM 1099 C C . ILE A 1 138 ? 9.883 21.181 -0.534 1.00 91.38 138 ILE A C 1
ATOM 1101 O O . ILE A 1 138 ? 9.134 20.221 -0.342 1.00 91.38 138 ILE A O 1
ATOM 1105 N N . LYS A 1 139 ? 9.485 22.452 -0.491 1.00 90.00 139 LYS A N 1
ATOM 1106 C CA . LYS A 1 139 ? 8.135 22.871 -0.097 1.00 90.00 139 LYS A CA 1
ATOM 1107 C C . LYS A 1 139 ? 7.298 23.371 -1.261 1.00 90.00 139 LYS A C 1
ATOM 1109 O O . LYS A 1 139 ? 6.077 23.385 -1.174 1.00 90.00 139 LYS A O 1
ATOM 1114 N N . THR A 1 140 ? 7.944 23.762 -2.359 1.00 92.94 140 THR A N 1
ATOM 1115 C CA . THR A 1 140 ? 7.251 24.269 -3.550 1.00 92.94 140 THR A CA 1
ATOM 1116 C C . THR A 1 140 ? 7.752 23.637 -4.842 1.00 92.94 140 THR A C 1
ATOM 1118 O O . THR A 1 140 ? 8.892 23.174 -4.943 1.00 92.94 140 THR A O 1
ATOM 1121 N N . GLU A 1 141 ? 6.923 23.682 -5.884 1.00 91.25 141 GLU A N 1
ATOM 1122 C CA . GLU A 1 141 ? 7.321 23.286 -7.241 1.00 91.25 141 GLU A CA 1
ATOM 1123 C C . GLU A 1 141 ? 8.509 24.109 -7.771 1.00 91.25 141 GLU A C 1
ATOM 1125 O O . GLU A 1 141 ? 9.411 23.583 -8.433 1.00 91.25 141 GLU A O 1
ATOM 1130 N N . ARG A 1 142 ? 8.573 25.402 -7.434 1.00 93.00 142 ARG A N 1
ATOM 1131 C CA . ARG A 1 142 ? 9.691 26.269 -7.831 1.00 93.00 142 ARG A CA 1
ATOM 1132 C C . ARG A 1 142 ? 11.009 25.813 -7.204 1.00 93.00 142 ARG A C 1
ATOM 1134 O O . ARG A 1 142 ? 12.023 25.738 -7.901 1.00 93.00 142 ARG A O 1
ATOM 1141 N N . GLU A 1 143 ? 10.997 25.505 -5.909 1.00 92.94 143 GLU A N 1
ATOM 1142 C CA . GLU A 1 143 ? 12.158 24.952 -5.204 1.00 92.94 143 GLU A CA 1
ATOM 1143 C C . GLU A 1 143 ? 12.565 23.602 -5.788 1.00 92.94 143 GLU A C 1
ATOM 1145 O O . GLU A 1 143 ? 13.752 23.370 -6.009 1.00 92.94 143 GLU A O 1
ATOM 1150 N N . TYR A 1 144 ? 11.591 22.751 -6.126 1.00 91.94 144 TYR A N 1
ATOM 1151 C CA . TYR A 1 144 ? 11.847 21.444 -6.719 1.00 91.94 144 TYR A CA 1
ATOM 1152 C C . TYR A 1 144 ? 12.710 21.537 -7.975 1.00 91.94 144 TYR A C 1
ATOM 1154 O O . TYR A 1 144 ? 13.752 20.884 -8.063 1.00 91.94 144 TYR A O 1
ATOM 1162 N N . PHE A 1 145 ? 12.317 22.364 -8.945 1.00 90.44 145 PHE A N 1
ATOM 1163 C CA . PHE A 1 145 ? 13.082 22.491 -10.185 1.00 90.44 145 PHE A CA 1
ATOM 1164 C C . PHE A 1 145 ? 14.434 23.181 -9.978 1.00 90.44 145 PHE A C 1
ATOM 1166 O O . PHE A 1 145 ? 15.418 22.796 -10.620 1.00 90.44 145 PHE A O 1
ATOM 1173 N N . ALA A 1 146 ? 14.506 24.162 -9.073 1.00 91.88 146 ALA A N 1
ATOM 1174 C CA . ALA A 1 146 ? 15.754 24.838 -8.734 1.00 91.88 146 ALA A CA 1
ATOM 1175 C C . ALA A 1 146 ? 16.769 23.870 -8.103 1.00 91.88 146 ALA A C 1
ATOM 1177 O O . ALA A 1 146 ? 17.915 23.793 -8.554 1.00 91.88 146 ALA A O 1
ATOM 1178 N N . GLU A 1 147 ? 16.347 23.083 -7.113 1.00 90.75 147 GLU A N 1
ATOM 1179 C CA . GLU A 1 147 ? 17.192 22.088 -6.455 1.00 90.75 147 GLU A CA 1
ATOM 1180 C C . GLU A 1 147 ? 17.543 20.939 -7.398 1.00 90.75 147 GLU A C 1
ATOM 1182 O O . GLU A 1 147 ? 18.710 20.562 -7.508 1.00 90.75 147 GLU A O 1
ATOM 1187 N N . LEU A 1 148 ? 16.588 20.437 -8.183 1.00 88.69 148 LEU A N 1
ATOM 1188 C CA . LEU A 1 148 ? 16.849 19.371 -9.148 1.00 88.69 148 LEU A CA 1
ATOM 1189 C C . LEU A 1 148 ? 17.947 19.759 -10.152 1.00 88.69 148 LEU A C 1
ATOM 1191 O O . LEU A 1 148 ? 18.772 18.917 -10.518 1.00 88.69 148 LEU A O 1
ATOM 1195 N N . LYS A 1 149 ? 18.004 21.025 -10.585 1.00 88.69 149 LYS A N 1
ATOM 1196 C CA . LYS A 1 149 ? 19.096 21.530 -11.431 1.00 88.69 149 LYS A CA 1
ATOM 1197 C C . LYS A 1 149 ? 20.443 21.449 -10.704 1.00 88.69 149 LYS A C 1
ATOM 1199 O O . LYS A 1 149 ? 21.372 20.829 -11.225 1.00 88.69 149 LYS A O 1
ATOM 1204 N N . LYS A 1 150 ? 20.523 21.975 -9.476 1.00 88.25 150 LYS A N 1
ATOM 1205 C CA . LYS A 1 150 ? 21.741 21.946 -8.644 1.00 88.25 150 LYS A CA 1
ATOM 1206 C C . LYS A 1 150 ? 22.231 20.517 -8.391 1.00 88.25 150 LYS A C 1
ATOM 1208 O O . LYS A 1 150 ? 23.434 20.252 -8.429 1.00 88.25 150 LYS A O 1
ATOM 1213 N N . TRP A 1 151 ? 21.325 19.590 -8.093 1.00 86.00 151 TRP A N 1
ATOM 1214 C CA . TRP A 1 151 ? 21.650 18.190 -7.810 1.00 86.00 151 TRP A CA 1
ATOM 1215 C C . TRP A 1 151 ? 22.089 17.428 -9.063 1.00 86.00 151 TRP A C 1
ATOM 1217 O O . TRP A 1 151 ? 23.022 16.629 -8.995 1.00 86.00 151 TRP A O 1
ATOM 1227 N N . ASN A 1 152 ? 21.508 17.725 -10.229 1.00 85.44 152 ASN A N 1
ATOM 1228 C CA . ASN A 1 152 ? 21.979 17.173 -11.501 1.00 85.44 152 ASN A CA 1
ATOM 1229 C C . ASN A 1 152 ? 23.382 17.662 -11.877 1.00 85.44 152 ASN A C 1
ATOM 1231 O O . ASN A 1 152 ? 24.183 16.873 -12.375 1.00 85.44 152 ASN A O 1
ATOM 1235 N N . GLU A 1 153 ? 23.691 18.937 -11.645 1.00 85.94 153 GLU A N 1
ATOM 1236 C CA . GLU A 1 153 ? 25.040 19.481 -11.850 1.00 85.94 153 GLU A CA 1
ATOM 1237 C C . GLU A 1 153 ? 26.052 18.810 -10.915 1.00 85.94 153 GLU A C 1
ATOM 1239 O O . GLU A 1 153 ? 27.085 18.327 -11.371 1.00 85.94 153 GLU A O 1
ATOM 1244 N N . TRP A 1 154 ? 25.709 18.670 -9.632 1.00 83.50 154 TRP A N 1
ATOM 1245 C CA . TRP A 1 154 ? 26.547 17.965 -8.657 1.00 83.50 154 TRP A CA 1
ATOM 1246 C C . TRP A 1 154 ? 26.746 16.487 -8.997 1.00 83.50 154 TRP A C 1
ATOM 1248 O O . TRP A 1 154 ? 27.856 15.983 -8.893 1.00 83.50 154 TRP A O 1
ATOM 1258 N N . ARG A 1 155 ? 25.710 15.786 -9.470 1.00 82.00 155 ARG A N 1
ATOM 1259 C CA . ARG A 1 155 ? 25.833 14.388 -9.909 1.00 82.00 155 ARG A CA 1
ATOM 1260 C C . ARG A 1 155 ? 26.865 14.227 -11.025 1.00 82.00 155 ARG A C 1
ATOM 1262 O O . ARG A 1 155 ? 27.598 13.242 -11.028 1.00 82.00 155 ARG A O 1
ATOM 1269 N N . LYS A 1 156 ? 26.921 15.173 -11.970 1.00 82.81 156 LYS A N 1
ATOM 1270 C CA . LYS A 1 156 ? 27.886 15.140 -13.080 1.00 82.81 156 LYS A CA 1
ATOM 1271 C C . LYS A 1 156 ? 29.325 15.339 -12.605 1.00 82.81 156 LYS A C 1
ATOM 1273 O O . LYS A 1 156 ? 30.215 14.723 -13.174 1.00 82.81 156 LYS A O 1
ATOM 1278 N N . THR A 1 157 ? 29.547 16.175 -11.590 1.00 79.81 157 THR A N 1
ATOM 1279 C CA . THR A 1 157 ? 30.894 16.482 -11.083 1.00 79.81 157 THR A CA 1
ATOM 1280 C C . THR A 1 157 ? 31.372 15.493 -10.024 1.00 79.81 157 THR A C 1
ATOM 1282 O O . THR A 1 157 ? 32.523 15.080 -10.049 1.00 79.81 157 THR A O 1
ATOM 1285 N N . ALA A 1 158 ? 30.496 15.075 -9.111 1.00 76.31 158 ALA A N 1
ATOM 1286 C CA . ALA A 1 158 ? 30.829 14.160 -8.022 1.00 76.31 158 ALA A CA 1
ATOM 1287 C C . ALA A 1 158 ? 30.756 12.677 -8.425 1.00 76.31 158 ALA A C 1
ATOM 1289 O O . ALA A 1 158 ? 31.226 11.826 -7.674 1.00 76.31 158 ALA A O 1
ATOM 1290 N N . GLY A 1 159 ? 30.113 12.344 -9.553 1.00 72.88 159 GLY A N 1
ATOM 1291 C CA . GLY A 1 159 ? 29.903 10.958 -9.995 1.00 72.88 159 GLY A CA 1
ATOM 1292 C C . GLY A 1 159 ? 28.952 10.147 -9.102 1.00 72.88 159 GLY A C 1
ATOM 1293 O O . GLY A 1 159 ? 28.879 8.926 -9.220 1.00 72.88 159 GLY A O 1
ATOM 1294 N N . LYS A 1 160 ? 28.219 10.808 -8.198 1.00 75.56 160 LYS A N 1
ATOM 1295 C CA . LYS A 1 160 ? 27.361 10.177 -7.185 1.00 75.56 160 LYS A CA 1
ATOM 1296 C C . LYS A 1 160 ? 25.878 10.297 -7.531 1.00 75.56 160 LYS A C 1
ATOM 1298 O O . LYS A 1 160 ? 25.436 11.261 -8.153 1.00 75.56 160 LYS A O 1
ATOM 1303 N N . MET A 1 161 ? 25.095 9.305 -7.111 1.00 79.06 161 MET A N 1
ATOM 1304 C CA . MET A 1 161 ? 23.639 9.288 -7.283 1.00 79.06 161 MET A CA 1
ATOM 1305 C C . MET A 1 161 ? 22.953 10.040 -6.143 1.00 79.06 161 MET A C 1
ATOM 1307 O O . MET A 1 161 ? 23.392 9.964 -5.002 1.00 79.06 161 MET A O 1
ATOM 1311 N N . PHE A 1 162 ? 21.855 10.723 -6.447 1.00 82.56 162 PHE A N 1
ATOM 1312 C CA . PHE A 1 162 ? 20.954 11.297 -5.450 1.00 82.56 162 PHE A CA 1
ATOM 1313 C C . PHE A 1 162 ? 19.561 10.696 -5.615 1.00 82.56 162 PHE A C 1
ATOM 1315 O O . PHE A 1 162 ? 19.233 10.130 -6.664 1.00 82.56 162 PHE A O 1
ATOM 1322 N N . TYR A 1 163 ? 18.748 10.834 -4.578 1.00 82.50 163 TYR A N 1
ATOM 1323 C CA . TYR A 1 163 ? 17.445 10.200 -4.470 1.00 82.50 163 TYR A CA 1
ATOM 1324 C C . TYR A 1 163 ? 16.389 11.228 -4.092 1.00 82.50 163 TYR A C 1
ATOM 1326 O O . TYR A 1 163 ? 16.674 12.198 -3.393 1.00 82.50 163 TYR A O 1
ATOM 1334 N N . LEU A 1 164 ? 15.167 10.989 -4.559 1.00 84.94 164 LEU A N 1
ATOM 1335 C CA . LEU A 1 164 ? 13.981 11.723 -4.148 1.00 84.94 164 LEU A CA 1
ATOM 1336 C C . LEU A 1 164 ? 13.197 10.838 -3.178 1.00 84.94 164 LEU A C 1
ATOM 1338 O O . LEU A 1 164 ? 12.935 9.676 -3.491 1.00 84.94 164 LEU A O 1
ATOM 1342 N N . THR A 1 165 ? 12.824 11.370 -2.021 1.00 83.88 165 THR A N 1
ATOM 1343 C CA . THR A 1 165 ? 12.054 10.641 -1.010 1.00 83.88 165 THR A CA 1
ATOM 1344 C C . THR A 1 165 ? 10.969 11.516 -0.402 1.00 83.88 165 THR A C 1
ATOM 1346 O O . THR A 1 165 ? 11.030 12.740 -0.466 1.00 83.88 165 THR A O 1
ATOM 1349 N N . LEU A 1 166 ? 9.972 10.868 0.187 1.00 85.56 166 LEU A N 1
ATOM 1350 C CA . LEU A 1 166 ? 8.933 11.502 0.985 1.00 85.56 166 LEU A CA 1
ATOM 1351 C C . LEU A 1 166 ? 9.117 11.048 2.426 1.00 85.56 166 LEU A C 1
ATOM 1353 O O . LEU A 1 166 ? 9.167 9.844 2.690 1.00 85.56 166 LEU A O 1
ATOM 1357 N N . HIS A 1 167 ? 9.182 11.988 3.359 1.00 82.38 167 HIS A N 1
ATOM 1358 C CA . HIS A 1 167 ? 9.219 11.674 4.782 1.00 82.38 167 HIS A CA 1
ATOM 1359 C C . HIS A 1 167 ? 8.274 12.598 5.556 1.00 82.38 167 HIS A C 1
ATOM 1361 O O . HIS A 1 167 ? 8.029 13.724 5.133 1.00 82.38 167 HIS A O 1
ATOM 1367 N N . PRO A 1 168 ? 7.682 12.138 6.668 1.00 81.50 168 PRO A N 1
ATOM 1368 C CA . PRO A 1 168 ? 6.875 13.014 7.503 1.00 81.50 168 PRO A CA 1
ATOM 1369 C C . PRO A 1 168 ? 7.767 14.108 8.102 1.00 81.50 168 PRO A C 1
ATOM 1371 O O . PRO A 1 168 ? 8.797 13.794 8.692 1.00 81.50 168 PRO A O 1
ATOM 1374 N N . SER A 1 169 ? 7.348 15.370 8.003 1.00 76.00 169 SER A N 1
ATOM 1375 C CA . SER A 1 169 ? 8.030 16.497 8.654 1.00 76.00 169 SER A CA 1
ATOM 1376 C C . SER A 1 169 ? 8.068 16.315 10.173 1.00 76.00 169 SER A C 1
ATOM 1378 O O . SER A 1 169 ? 9.036 16.661 10.844 1.00 76.00 169 SER A O 1
ATOM 1380 N N . ASN A 1 170 ? 7.011 15.702 10.712 1.00 76.62 170 ASN A N 1
ATOM 1381 C CA . ASN A 1 170 ? 6.930 15.233 12.082 1.00 76.62 170 ASN A CA 1
ATOM 1382 C C . ASN A 1 170 ? 6.063 13.966 12.140 1.00 76.62 170 ASN A C 1
ATOM 1384 O O . ASN A 1 170 ? 4.837 14.014 11.989 1.00 76.62 170 ASN A O 1
ATOM 1388 N N . THR A 1 171 ? 6.704 12.824 12.390 1.00 70.75 171 THR A N 1
ATOM 1389 C CA . THR A 1 171 ? 6.042 11.516 12.501 1.00 70.75 171 THR A CA 1
ATOM 1390 C C . THR A 1 171 ? 4.887 11.535 13.506 1.00 70.75 171 THR A C 1
ATOM 1392 O O . THR A 1 171 ? 3.824 10.980 13.221 1.00 70.75 171 THR A O 1
ATOM 1395 N N . ASP A 1 172 ? 5.031 12.225 14.640 1.00 69.81 172 ASP A N 1
ATOM 1396 C CA . ASP A 1 172 ? 3.991 12.299 15.669 1.00 69.81 172 ASP A CA 1
ATOM 1397 C C . ASP A 1 172 ? 2.787 13.125 15.220 1.00 69.81 172 ASP A C 1
ATOM 1399 O O . ASP A 1 172 ? 1.644 12.753 15.501 1.00 69.81 172 ASP A O 1
ATOM 1403 N N . ALA A 1 173 ? 3.013 14.219 14.491 1.00 67.00 173 ALA A N 1
ATOM 1404 C CA . ALA A 1 173 ? 1.938 15.043 13.941 1.00 67.00 173 ALA A CA 1
ATOM 1405 C C . ALA A 1 173 ? 1.138 14.276 12.874 1.00 67.00 173 ALA A C 1
ATOM 1407 O O . ALA A 1 173 ? -0.097 14.232 12.929 1.00 67.00 173 ALA A O 1
ATOM 1408 N N . VAL A 1 174 ? 1.833 13.585 11.963 1.00 68.25 174 VAL A N 1
ATOM 1409 C CA . VAL A 1 174 ? 1.205 12.754 10.923 1.00 68.25 174 VAL A CA 1
ATOM 1410 C C . VAL A 1 174 ? 0.423 11.593 11.549 1.00 68.25 174 VAL A C 1
ATOM 1412 O O . VAL A 1 174 ? -0.741 11.367 11.206 1.00 68.25 174 VAL A O 1
ATOM 1415 N N . LEU A 1 175 ? 0.997 10.895 12.537 1.00 68.81 175 LEU A N 1
ATOM 1416 C CA . LEU A 1 175 ? 0.305 9.826 13.264 1.00 68.81 175 LEU A CA 1
ATOM 1417 C C . LEU A 1 175 ? -0.919 10.341 14.029 1.00 68.81 175 LEU A C 1
ATOM 1419 O O . LEU A 1 175 ? -1.965 9.684 14.029 1.00 68.81 175 LEU A O 1
ATOM 1423 N N . ARG A 1 176 ? -0.824 11.514 14.663 1.00 68.19 176 ARG A N 1
ATOM 1424 C CA . ARG A 1 176 ? -1.944 12.147 15.372 1.00 68.19 176 ARG A CA 1
ATOM 1425 C C . ARG A 1 176 ? -3.093 12.457 14.415 1.00 68.19 176 ARG A C 1
ATOM 1427 O O . ARG A 1 176 ? -4.231 12.116 14.727 1.00 68.19 176 ARG A O 1
ATOM 1434 N N . ARG A 1 177 ? -2.804 12.999 13.231 1.00 68.88 177 ARG A N 1
ATOM 1435 C CA . ARG A 1 177 ? -3.796 13.301 12.185 1.00 68.88 177 ARG A CA 1
ATOM 1436 C C . ARG A 1 177 ? -4.457 12.043 11.609 1.00 68.88 177 ARG A C 1
ATOM 1438 O O . ARG A 1 177 ? -5.684 11.978 11.495 1.00 68.88 177 ARG A O 1
ATOM 1445 N N . LEU A 1 178 ? -3.669 11.009 11.310 1.00 66.25 178 LEU A N 1
ATOM 1446 C CA . LEU A 1 178 ? -4.186 9.716 10.839 1.00 66.25 178 LEU A CA 1
ATOM 1447 C C . LEU A 1 178 ? -5.079 9.028 11.885 1.00 66.25 178 LEU A C 1
ATOM 1449 O O . LEU A 1 178 ? -6.027 8.329 11.524 1.00 66.25 178 LEU A O 1
ATOM 1453 N N . ARG A 1 179 ? -4.804 9.236 13.179 1.00 66.06 179 ARG A N 1
ATOM 1454 C CA . ARG A 1 179 ? -5.659 8.770 14.282 1.00 66.06 179 ARG A CA 1
ATOM 1455 C C . ARG A 1 179 ? -6.899 9.650 14.464 1.00 66.06 179 ARG A C 1
ATOM 1457 O O . ARG A 1 179 ? -7.966 9.112 14.742 1.00 66.06 179 ARG A O 1
ATOM 1464 N N . ALA A 1 180 ? -6.778 10.966 14.291 1.00 64.62 180 ALA A N 1
ATOM 1465 C CA . ALA A 1 180 ? -7.863 11.927 14.485 1.00 64.62 180 ALA A CA 1
ATOM 1466 C C . ALA A 1 180 ? -9.021 11.711 13.501 1.00 64.62 180 ALA A C 1
ATOM 1468 O O . ALA A 1 180 ? -10.162 11.602 13.935 1.00 64.62 180 ALA A O 1
ATOM 1469 N N . SER A 1 181 ? -8.732 11.519 12.209 1.00 59.84 181 SER A N 1
ATOM 1470 C CA . SER A 1 181 ? -9.762 11.257 11.179 1.00 59.84 181 SER A CA 1
ATOM 1471 C C . SER A 1 181 ? -10.588 9.981 11.413 1.00 59.84 181 SER A C 1
ATOM 1473 O O . SER A 1 181 ? -11.655 9.813 10.828 1.00 59.84 181 SER A O 1
ATOM 1475 N N . LYS A 1 182 ? -10.116 9.073 12.278 1.00 58.78 182 LYS A N 1
ATOM 1476 C CA . LYS A 1 182 ? -10.791 7.811 12.620 1.00 58.78 182 LYS A CA 1
ATOM 1477 C C . LYS A 1 182 ? -11.386 7.794 14.027 1.00 58.78 182 LYS A C 1
ATOM 1479 O O . LYS A 1 182 ? -12.014 6.801 14.402 1.00 58.78 182 LYS A O 1
ATOM 1484 N N . ARG A 1 183 ? -11.200 8.854 14.819 1.00 60.41 183 ARG A N 1
ATOM 1485 C CA . ARG A 1 183 ? -11.820 8.967 16.141 1.00 60.41 183 ARG A CA 1
ATOM 1486 C C . ARG A 1 183 ? -13.278 9.365 15.956 1.00 60.41 183 ARG A C 1
ATOM 1488 O O . ARG A 1 183 ? -13.600 10.534 15.802 1.00 60.41 183 ARG A O 1
ATOM 1495 N N . LYS A 1 184 ? -14.163 8.368 15.977 1.00 66.75 184 LYS A N 1
ATOM 1496 C CA . LYS A 1 184 ? -15.588 8.624 16.206 1.00 66.75 184 LYS A CA 1
ATOM 1497 C C . LYS A 1 184 ? -15.728 9.306 17.574 1.00 66.75 184 LYS A C 1
ATOM 1499 O O . LYS A 1 184 ? -14.992 8.908 18.486 1.00 66.75 184 LYS A O 1
ATOM 1504 N N . PRO A 1 185 ? -16.627 10.293 17.729 1.00 73.00 185 PRO A N 1
ATOM 1505 C CA . PRO A 1 185 ? -16.896 10.862 19.041 1.00 73.00 185 PRO A CA 1
ATOM 1506 C C . PRO A 1 185 ? -17.246 9.725 20.014 1.00 73.00 185 PRO A C 1
ATOM 1508 O O . PRO A 1 185 ? -17.876 8.740 19.596 1.00 73.00 185 PRO A O 1
ATOM 1511 N N . PRO A 1 186 ? -16.781 9.792 21.276 1.00 72.25 186 PRO A N 1
ATOM 1512 C CA . PRO A 1 186 ? -17.172 8.815 22.277 1.00 72.25 186 PRO A CA 1
ATOM 1513 C C . PRO A 1 186 ? -18.698 8.815 22.347 1.00 72.25 186 PRO A C 1
ATOM 1515 O O . PRO A 1 186 ? -19.317 9.853 22.544 1.00 72.25 186 PRO A O 1
ATOM 1518 N N . ARG A 1 187 ? -19.305 7.655 22.099 1.00 80.94 187 ARG A N 1
ATOM 1519 C CA . ARG A 1 187 ? -20.754 7.525 22.215 1.00 80.94 187 ARG A CA 1
ATOM 1520 C C . ARG A 1 187 ? -21.115 7.529 23.693 1.00 80.94 187 ARG A C 1
ATOM 1522 O O . ARG A 1 187 ? -20.485 6.794 24.461 1.00 80.94 187 ARG A O 1
ATOM 1529 N N . GLU A 1 188 ? -22.110 8.324 24.058 1.00 84.81 188 GLU A N 1
ATOM 1530 C CA . GLU A 1 188 ? -22.653 8.322 25.410 1.00 84.81 188 GLU A CA 1
ATOM 1531 C C . GLU A 1 188 ? -23.208 6.935 25.738 1.00 84.81 188 GLU A C 1
ATOM 1533 O O . GLU A 1 188 ? -23.809 6.255 24.899 1.00 84.81 188 GLU A O 1
ATOM 1538 N N . LYS A 1 189 ? -22.901 6.470 26.949 1.00 88.38 189 LYS A N 1
ATOM 1539 C CA . LYS A 1 189 ? -23.353 5.179 27.451 1.00 88.38 189 LYS A CA 1
ATOM 1540 C C . LYS A 1 189 ? -24.213 5.408 28.674 1.00 88.38 189 LYS A C 1
ATOM 1542 O O . LYS A 1 189 ? -23.739 5.991 29.646 1.00 88.38 189 LYS A O 1
ATOM 1547 N N . THR A 1 190 ? -25.421 4.878 28.648 1.00 89.62 190 THR A N 1
ATOM 1548 C CA . THR A 1 190 ? -26.342 4.893 29.778 1.00 89.62 190 THR A CA 1
ATOM 1549 C C . THR A 1 190 ? -26.194 3.588 30.548 1.00 89.62 190 THR A C 1
ATOM 1551 O O . THR A 1 190 ? -26.084 2.505 29.959 1.00 89.62 190 THR A O 1
ATOM 1554 N N . ARG A 1 191 ? -26.161 3.680 31.878 1.00 92.06 191 ARG A N 1
ATOM 1555 C CA . ARG A 1 191 ? -26.194 2.500 32.740 1.00 92.06 191 ARG A CA 1
ATOM 1556 C C . ARG A 1 191 ? -27.630 1.998 32.826 1.00 92.06 191 ARG A C 1
ATOM 1558 O O . ARG A 1 191 ? -28.525 2.767 33.152 1.00 92.06 191 ARG A O 1
ATOM 1565 N N . VAL A 1 192 ? -27.831 0.721 32.525 1.00 91.50 192 VAL A N 1
ATOM 1566 C CA . VAL A 1 192 ? -29.121 0.040 32.643 1.00 91.50 192 VAL A CA 1
ATOM 1567 C C . VAL A 1 192 ? -28.943 -1.117 33.615 1.00 91.50 192 VAL A C 1
ATOM 1569 O O . VAL A 1 192 ? -28.146 -2.019 33.353 1.00 91.50 192 VAL A O 1
ATOM 1572 N N . GLU A 1 193 ? -29.660 -1.063 34.731 1.00 93.19 193 GLU A N 1
ATOM 1573 C CA . GLU A 1 193 ? -29.737 -2.150 35.708 1.00 93.19 193 GLU A CA 1
ATOM 1574 C C . GLU A 1 193 ? -30.827 -3.139 35.284 1.00 93.19 193 GLU A C 1
ATOM 1576 O O . GLU A 1 193 ? -31.888 -2.739 34.799 1.00 93.19 193 GLU A O 1
ATOM 1581 N N . GLN A 1 194 ? -30.558 -4.432 35.436 1.00 93.94 194 GLN A N 1
ATOM 1582 C CA . GLN A 1 194 ? -31.532 -5.499 35.218 1.00 93.94 194 GLN A CA 1
ATOM 1583 C C . GLN A 1 194 ? -31.372 -6.569 36.289 1.00 93.94 194 GLN A C 1
ATOM 1585 O O . GLN A 1 194 ? -30.249 -6.892 36.671 1.00 93.94 194 GLN A O 1
ATOM 1590 N N . ASP A 1 195 ? -32.484 -7.173 36.699 1.00 95.44 195 ASP A N 1
ATOM 1591 C CA . ASP A 1 195 ? -32.503 -8.226 37.725 1.00 95.44 195 ASP A CA 1
ATOM 1592 C C . ASP A 1 195 ? -32.030 -9.590 37.206 1.00 95.44 195 ASP A C 1
ATOM 1594 O O . ASP A 1 195 ? -31.891 -10.545 37.967 1.00 95.44 195 ASP A O 1
ATOM 1598 N N . HIS A 1 196 ? -31.787 -9.693 35.900 1.00 95.94 196 HIS A N 1
ATOM 1599 C CA . HIS A 1 196 ? -31.303 -10.900 35.256 1.00 95.94 196 HIS A CA 1
ATOM 1600 C C . HIS A 1 196 ? -30.336 -10.575 34.120 1.00 95.94 196 HIS A C 1
ATOM 1602 O O . HIS A 1 196 ? -30.289 -9.463 33.592 1.00 95.94 196 HIS A O 1
ATOM 1608 N N . TYR A 1 197 ? -29.581 -11.588 33.712 1.00 96.94 197 TYR A N 1
ATOM 1609 C CA . TYR A 1 197 ? -28.770 -11.567 32.501 1.00 96.94 197 TYR A CA 1
ATOM 1610 C C . TYR A 1 197 ? -28.678 -12.965 31.898 1.00 96.94 197 TYR A C 1
ATOM 1612 O O . TYR A 1 197 ? -29.054 -13.959 32.512 1.00 96.94 197 TYR A O 1
ATOM 1620 N N . PHE A 1 198 ? -28.141 -13.043 30.687 1.00 97.62 198 PHE A N 1
ATOM 1621 C CA . PHE A 1 198 ? -27.940 -14.295 29.970 1.00 97.62 198 PHE A CA 1
ATOM 1622 C C . PHE A 1 198 ? -26.448 -14.599 29.851 1.00 97.62 198 PHE A C 1
ATOM 1624 O O . PHE A 1 198 ? -25.629 -13.692 29.684 1.00 97.62 198 PHE A O 1
ATOM 1631 N N . VAL A 1 199 ? -26.082 -15.873 29.922 1.00 97.38 199 VAL A N 1
ATOM 1632 C CA . VAL A 1 199 ? -24.718 -16.378 29.706 1.00 97.38 199 VAL A CA 1
ATOM 1633 C C . VAL A 1 199 ? -24.752 -17.551 28.734 1.00 97.38 199 VAL A C 1
ATOM 1635 O O . VAL A 1 199 ? -25.802 -18.137 28.492 1.00 97.38 199 VAL A O 1
ATOM 1638 N N . LEU A 1 200 ? -23.595 -17.897 28.170 1.00 97.25 200 LEU A N 1
ATOM 1639 C CA . LEU A 1 200 ? -23.431 -19.137 27.417 1.00 97.25 200 LEU A CA 1
ATOM 1640 C C . LEU A 1 200 ? -22.817 -20.208 28.314 1.00 97.25 200 LEU A C 1
ATOM 1642 O O . LEU A 1 200 ? -21.700 -20.010 28.796 1.00 97.25 200 LEU A O 1
ATOM 1646 N N . THR A 1 201 ? -23.511 -21.325 28.513 1.00 96.12 201 THR A N 1
ATOM 1647 C CA . THR A 1 201 ? -23.095 -22.428 29.388 1.00 96.12 201 THR A CA 1
ATOM 1648 C C . THR A 1 201 ? -22.980 -23.748 28.634 1.00 96.12 201 THR A C 1
ATOM 1650 O O . THR A 1 201 ? -23.615 -23.961 27.603 1.00 96.12 201 THR A O 1
ATOM 1653 N N . ASN A 1 202 ? -22.106 -24.626 29.112 1.00 93.50 202 ASN A N 1
ATOM 1654 C CA . ASN A 1 202 ? -22.008 -26.020 28.695 1.00 93.50 202 ASN A CA 1
ATOM 1655 C C . ASN A 1 202 ? -21.652 -26.888 29.916 1.00 93.50 202 ASN A C 1
ATOM 1657 O O . ASN A 1 202 ? -21.584 -26.387 31.039 1.00 93.50 202 ASN A O 1
ATOM 1661 N N . ASN A 1 203 ? -21.383 -28.179 29.705 1.00 88.06 203 ASN A N 1
ATOM 1662 C CA . ASN A 1 203 ? -21.044 -29.112 30.790 1.00 88.06 203 ASN A CA 1
ATOM 1663 C C . ASN A 1 203 ? -19.792 -28.703 31.594 1.00 88.06 203 ASN A C 1
ATOM 1665 O O . ASN A 1 203 ? -19.631 -29.145 32.726 1.00 88.06 203 ASN A O 1
ATOM 1669 N N . ASN A 1 204 ? -18.925 -27.853 31.034 1.00 84.50 204 ASN A N 1
ATOM 1670 C CA . ASN A 1 204 ? -17.692 -27.402 31.680 1.00 84.50 204 ASN A CA 1
ATOM 1671 C C . ASN A 1 204 ? -17.876 -26.074 32.438 1.00 84.50 204 ASN A C 1
ATOM 1673 O O . ASN A 1 204 ? -17.000 -25.680 33.198 1.00 84.50 204 ASN A O 1
ATOM 1677 N N . GLY A 1 205 ? -18.988 -25.358 32.251 1.00 92.88 205 GLY A N 1
ATOM 1678 C CA . GLY A 1 205 ? -19.261 -24.089 32.927 1.00 92.88 205 GLY A CA 1
ATOM 1679 C C . GLY A 1 205 ? -19.716 -22.995 31.967 1.00 92.88 205 GLY A C 1
ATOM 1680 O O . GLY A 1 205 ? -20.382 -23.266 30.975 1.00 92.88 205 GLY A O 1
ATOM 1681 N N . SER A 1 206 ? -19.390 -21.737 32.267 1.00 96.25 206 SER A N 1
ATOM 1682 C CA . SER A 1 206 ? -19.814 -20.563 31.491 1.00 96.25 206 SER A CA 1
ATOM 1683 C C . SER A 1 206 ? -18.696 -19.959 30.655 1.00 96.25 206 SER A C 1
ATOM 1685 O O . SER A 1 206 ? -17.599 -19.701 31.151 1.00 96.25 206 SER A O 1
ATOM 1687 N N . LEU A 1 207 ? -18.976 -19.658 29.390 1.00 96.81 207 LEU A N 1
ATOM 1688 C CA . LEU A 1 207 ? -18.017 -19.091 28.448 1.00 96.81 207 LEU A CA 1
ATOM 1689 C C . LEU A 1 207 ? -17.595 -17.673 28.857 1.00 96.81 207 LEU A C 1
ATOM 1691 O O . LEU A 1 207 ? -18.422 -16.769 28.937 1.00 96.81 207 LEU A O 1
ATOM 1695 N N . LEU A 1 208 ? -16.289 -17.442 29.013 1.00 95.62 208 LEU A N 1
ATOM 1696 C CA . LEU A 1 208 ? -15.711 -16.107 29.207 1.00 95.62 208 LEU A CA 1
ATOM 1697 C C . LEU A 1 208 ? -15.372 -15.456 27.864 1.00 95.62 208 LEU A C 1
ATOM 1699 O O . LEU A 1 208 ? -15.790 -14.339 27.563 1.00 95.62 208 LEU A O 1
ATOM 1703 N N . LYS A 1 209 ? -14.562 -16.150 27.055 1.00 95.25 209 LYS A N 1
ATOM 1704 C CA . LYS A 1 209 ? -14.139 -15.690 25.725 1.00 95.25 209 LYS A CA 1
ATOM 1705 C C . LYS A 1 209 ? -13.486 -16.804 24.920 1.00 95.25 209 LYS A C 1
ATOM 1707 O O . LYS A 1 209 ? -12.809 -17.666 25.476 1.00 95.25 209 LYS A O 1
ATOM 1712 N N . TYR A 1 210 ? -13.575 -16.698 23.600 1.00 93.00 210 TYR A N 1
ATOM 1713 C CA . TYR A 1 210 ? -12.712 -17.451 22.694 1.00 93.00 210 TYR A CA 1
ATOM 1714 C C . TYR A 1 210 ? -11.316 -16.826 22.596 1.00 93.00 210 TYR A C 1
ATOM 1716 O O . TYR A 1 210 ? -11.141 -15.610 22.692 1.00 93.00 210 TYR A O 1
ATOM 1724 N N . THR A 1 211 ? -10.317 -17.678 22.397 1.00 91.12 211 THR A N 1
ATOM 1725 C CA . THR A 1 211 ? -8.910 -17.329 22.175 1.00 91.12 211 THR A CA 1
ATOM 1726 C C . THR A 1 211 ? -8.433 -17.952 20.861 1.00 91.12 211 THR A C 1
ATOM 1728 O O . THR A 1 211 ? -9.170 -18.694 20.213 1.00 91.12 211 THR A O 1
ATOM 1731 N N . SER A 1 212 ? -7.196 -17.676 20.447 1.00 84.62 212 SER A N 1
ATOM 1732 C CA . SER A 1 212 ? -6.609 -18.321 19.264 1.00 84.62 212 SER A CA 1
ATOM 1733 C C . SER A 1 212 ? -6.445 -19.839 19.411 1.00 84.62 212 SER A C 1
ATOM 1735 O O . SER A 1 212 ? -6.364 -20.522 18.398 1.00 84.62 212 SER A O 1
ATOM 1737 N N . ARG A 1 213 ? -6.415 -20.370 20.643 1.00 86.62 213 ARG A N 1
ATOM 1738 C CA . ARG A 1 213 ? -6.160 -21.790 20.947 1.00 86.62 213 ARG A CA 1
ATOM 1739 C C . ARG A 1 213 ? -7.372 -22.538 21.525 1.00 86.62 213 ARG A C 1
ATOM 1741 O O . ARG A 1 213 ? -7.203 -23.608 22.087 1.00 86.62 213 ARG A O 1
ATOM 1748 N N . GLY A 1 214 ? -8.579 -21.973 21.445 1.00 91.44 214 GLY A N 1
ATOM 1749 C CA . GLY A 1 214 ? -9.785 -22.564 22.042 1.00 91.44 214 GLY A CA 1
ATOM 1750 C C . GLY A 1 214 ? -10.615 -21.518 22.777 1.00 91.44 214 GLY A C 1
ATOM 1751 O O . GLY A 1 214 ? -10.820 -20.421 22.257 1.00 91.44 214 GLY A O 1
ATOM 1752 N N . TYR A 1 215 ? -11.056 -21.809 23.999 1.00 94.25 215 TYR A N 1
ATOM 1753 C CA . TYR A 1 215 ? -11.863 -20.895 24.809 1.00 94.25 215 TYR A CA 1
ATOM 1754 C C . TYR A 1 215 ? -11.444 -20.891 26.280 1.00 94.25 215 TYR A C 1
ATOM 1756 O O . TYR A 1 215 ? -10.795 -21.809 26.770 1.00 94.25 215 TYR A O 1
ATOM 1764 N N . ARG A 1 216 ? -11.810 -19.819 26.984 1.00 94.12 216 ARG A N 1
ATOM 1765 C CA . ARG A 1 216 ? -11.776 -19.741 28.444 1.00 94.12 216 ARG A CA 1
ATOM 1766 C C . ARG A 1 216 ? -13.199 -19.814 28.966 1.00 94.12 216 ARG A C 1
ATOM 1768 O O . ARG A 1 216 ? -14.082 -19.156 28.410 1.00 94.12 216 ARG A O 1
ATOM 1775 N N . TYR A 1 217 ? -13.388 -20.552 30.044 1.00 95.25 217 TYR A N 1
ATOM 1776 C CA . TYR A 1 217 ? -14.653 -20.679 30.748 1.00 95.25 217 TYR A CA 1
ATOM 1777 C C . TYR A 1 217 ? -14.432 -20.488 32.251 1.00 95.25 217 TYR A C 1
ATOM 1779 O O . TYR A 1 217 ? -13.294 -20.503 32.722 1.00 95.25 217 TYR A O 1
ATOM 1787 N N . SER A 1 218 ? -15.517 -20.257 32.978 1.00 94.81 218 SER A N 1
ATOM 1788 C CA . SER A 1 218 ? -15.556 -20.287 34.435 1.00 94.81 218 SER A CA 1
ATOM 1789 C C . SER A 1 218 ? -16.435 -21.443 34.884 1.00 94.81 218 SER A C 1
ATOM 1791 O O . SER A 1 218 ? -17.510 -21.637 34.323 1.00 94.81 218 SER A O 1
ATOM 1793 N N . TRP A 1 219 ? -16.017 -22.162 35.920 1.00 92.62 219 TRP A N 1
ATOM 1794 C CA . TRP A 1 219 ? -16.837 -23.192 36.563 1.00 92.62 219 TRP A CA 1
ATOM 1795 C C . TRP A 1 219 ? -18.085 -22.609 37.237 1.00 92.62 219 TRP A C 1
ATOM 1797 O O . TRP A 1 219 ? -19.089 -23.295 37.395 1.00 92.62 219 TRP A O 1
ATOM 1807 N N . ASN A 1 220 ? -18.046 -21.323 37.602 1.00 90.62 220 ASN A N 1
ATOM 1808 C CA . ASN A 1 220 ? -19.192 -20.628 38.170 1.00 90.62 220 ASN A CA 1
ATOM 1809 C C . ASN A 1 220 ? -20.109 -20.088 37.061 1.00 90.62 220 ASN A C 1
ATOM 1811 O O . ASN A 1 220 ? -19.683 -19.279 36.227 1.00 90.62 220 ASN A O 1
ATOM 1815 N N . LYS A 1 221 ? -21.387 -20.483 37.115 1.00 84.56 221 LYS A N 1
ATOM 1816 C CA . LYS A 1 221 ? -22.431 -20.082 36.165 1.00 84.56 221 LYS A CA 1
ATOM 1817 C C . LYS A 1 221 ? -22.629 -18.562 36.054 1.00 84.56 221 LYS A C 1
ATOM 1819 O O . LYS A 1 221 ? -22.893 -18.045 34.974 1.00 84.56 221 LYS A O 1
ATOM 1824 N N . SER A 1 222 ? -22.423 -17.813 37.138 1.00 87.62 222 SER A N 1
ATOM 1825 C CA . SER A 1 222 ? -22.621 -16.350 37.162 1.00 87.62 222 SER A CA 1
ATOM 1826 C C . SER A 1 222 ? -21.427 -15.536 36.644 1.00 87.62 222 SER A C 1
ATOM 1828 O O . SER A 1 222 ? -21.484 -14.308 36.530 1.00 87.62 222 SER A O 1
ATOM 1830 N N . SER A 1 223 ? -20.310 -16.200 36.337 1.00 90.06 223 SER A N 1
ATOM 1831 C CA . SER A 1 223 ? -19.041 -15.543 35.993 1.00 90.06 223 SER A CA 1
ATOM 1832 C C . SER A 1 223 ? -18.756 -15.489 34.492 1.00 90.06 223 SER A C 1
ATOM 1834 O O . SER A 1 223 ? -17.718 -14.967 34.097 1.00 90.06 223 SER A O 1
ATOM 1836 N N . GLY A 1 224 ? -19.640 -16.034 33.653 1.00 93.62 224 GLY A N 1
ATOM 1837 C CA . GLY A 1 224 ? -19.501 -16.001 32.199 1.00 93.62 224 GLY A CA 1
ATOM 1838 C C . GLY A 1 224 ? -19.606 -14.603 31.589 1.00 93.62 224 GLY A C 1
ATOM 1839 O O . GLY A 1 224 ? -19.889 -13.604 32.253 1.00 93.62 224 GLY A O 1
ATOM 1840 N N . LYS A 1 225 ? -19.412 -14.532 30.272 1.00 95.69 225 LYS A N 1
ATOM 1841 C CA . LYS A 1 225 ? -19.743 -13.348 29.484 1.00 95.69 225 LYS A CA 1
ATOM 1842 C C . LYS A 1 225 ? -21.250 -13.112 29.551 1.00 95.69 225 LYS A C 1
ATOM 1844 O O . LYS A 1 225 ? -22.023 -13.961 29.118 1.00 95.69 225 LYS A O 1
ATOM 1849 N N . LYS A 1 226 ? -21.629 -11.942 30.061 1.00 96.44 226 LYS A N 1
ATOM 1850 C CA . LYS A 1 226 ? -23.021 -11.566 30.311 1.00 96.44 226 LYS A CA 1
ATOM 1851 C C . LYS A 1 226 ? -23.618 -10.838 29.117 1.00 96.44 226 LYS A C 1
ATOM 1853 O O . LYS A 1 226 ? -22.975 -9.971 28.518 1.00 96.44 226 LYS A O 1
ATOM 1858 N N . PHE A 1 227 ? -24.859 -11.170 28.806 1.00 96.50 227 PHE A N 1
ATOM 1859 C CA . PHE A 1 227 ? -25.655 -10.573 27.749 1.00 96.50 227 PHE A CA 1
ATOM 1860 C C . PHE A 1 227 ? -26.947 -10.022 28.340 1.00 96.50 227 PHE A C 1
ATOM 1862 O O . PHE A 1 227 ? -27.554 -10.637 29.212 1.00 96.50 227 PHE A O 1
ATOM 1869 N N . ARG A 1 228 ? -27.349 -8.851 27.849 1.00 94.94 228 ARG A N 1
ATOM 1870 C CA . ARG A 1 228 ? -28.529 -8.124 28.326 1.00 94.94 228 ARG A CA 1
ATOM 1871 C C . ARG A 1 228 ? -29.842 -8.812 27.940 1.00 94.94 228 ARG A C 1
ATOM 1873 O O . ARG A 1 228 ? -30.815 -8.759 28.673 1.00 94.94 228 ARG A O 1
ATOM 1880 N N . THR A 1 229 ? -29.875 -9.426 26.760 1.00 96.06 229 THR A N 1
ATOM 1881 C CA . THR A 1 229 ? -31.050 -10.130 26.238 1.00 96.06 229 THR A CA 1
ATOM 1882 C C . THR A 1 229 ? -30.641 -11.486 25.685 1.00 96.06 229 THR A C 1
ATOM 1884 O O . THR A 1 229 ? -29.503 -11.664 25.233 1.00 96.06 229 THR A O 1
ATOM 1887 N N . GLU A 1 230 ? -31.585 -12.422 25.694 1.00 97.31 230 GLU A N 1
ATOM 1888 C CA . GLU A 1 230 ? -31.424 -13.761 25.129 1.00 97.31 230 GLU A CA 1
ATOM 1889 C C . GLU A 1 230 ? -31.042 -13.703 23.647 1.00 97.31 230 GLU A C 1
ATOM 1891 O O . GLU A 1 230 ? -30.078 -14.336 23.231 1.00 97.31 230 GLU A O 1
ATOM 1896 N N . GLU A 1 231 ? -31.708 -12.841 22.872 1.00 97.38 231 GLU A N 1
ATOM 1897 C CA . GLU A 1 231 ? -31.433 -12.646 21.445 1.00 97.38 231 GLU A CA 1
ATOM 1898 C C . GLU A 1 231 ? -29.964 -12.276 21.176 1.00 97.38 231 GLU A C 1
ATOM 1900 O O . GLU A 1 231 ? -29.336 -12.796 20.253 1.00 97.38 231 GLU A O 1
ATOM 1905 N N . ILE A 1 232 ? -29.369 -11.400 21.998 1.00 96.06 232 ILE A N 1
ATOM 1906 C CA . ILE A 1 232 ? -27.960 -11.012 21.841 1.00 96.06 232 ILE A CA 1
ATOM 1907 C C . ILE A 1 232 ? -27.037 -12.190 22.181 1.00 96.06 232 ILE A C 1
ATOM 1909 O O . ILE A 1 232 ? -26.021 -12.381 21.503 1.00 96.06 232 ILE A O 1
ATOM 1913 N N . ALA A 1 233 ? -27.367 -12.964 23.219 1.00 97.19 233 ALA A N 1
ATOM 1914 C CA . ALA A 1 233 ? -26.607 -14.154 23.596 1.00 97.19 233 ALA A CA 1
ATOM 1915 C C . ALA A 1 233 ? -26.647 -15.208 22.480 1.00 97.19 233 ALA A C 1
ATOM 1917 O O . ALA A 1 233 ? -25.601 -15.723 22.079 1.00 97.19 233 ALA A O 1
ATOM 1918 N N . GLU A 1 234 ? -27.828 -15.447 21.915 1.00 97.88 234 GLU A N 1
ATOM 1919 C CA . GLU A 1 234 ? -28.060 -16.429 20.861 1.00 97.88 234 GLU A CA 1
ATOM 1920 C C . GLU A 1 234 ? -27.405 -16.013 19.543 1.00 97.88 234 GLU A C 1
ATOM 1922 O O . GLU A 1 234 ? -26.688 -16.790 18.913 1.00 97.88 234 GLU A O 1
ATOM 1927 N N . LYS A 1 235 ? -27.507 -14.732 19.176 1.00 97.50 235 LYS A N 1
ATOM 1928 C CA . LYS A 1 235 ? -26.778 -14.177 18.032 1.00 97.50 235 LYS A CA 1
ATOM 1929 C C . LYS A 1 235 ? -25.268 -14.344 18.188 1.00 97.50 235 LYS A C 1
ATOM 1931 O O . LYS A 1 235 ? -24.571 -14.633 17.216 1.00 97.50 235 LYS A O 1
ATOM 1936 N N . TYR A 1 236 ? -24.736 -14.156 19.397 1.00 96.94 236 TYR A N 1
ATOM 1937 C CA . TYR A 1 236 ? -23.318 -14.392 19.658 1.00 96.94 236 TYR A CA 1
ATOM 1938 C C . TYR A 1 236 ? -22.957 -15.881 19.572 1.00 96.94 236 TYR A C 1
ATOM 1940 O O . TYR A 1 236 ? -21.915 -16.202 19.000 1.00 96.94 236 TYR A O 1
ATOM 1948 N N . ARG A 1 237 ? -23.810 -16.783 20.076 1.00 96.88 237 ARG A N 1
ATOM 1949 C CA . ARG A 1 237 ? -23.656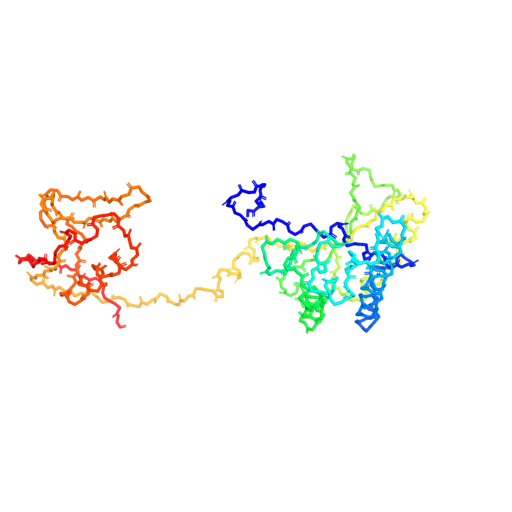 -18.241 19.940 1.00 96.88 237 ARG A CA 1
ATOM 1950 C C . ARG A 1 237 ? -23.587 -18.654 18.471 1.00 96.88 237 ARG A C 1
ATOM 1952 O O . ARG A 1 237 ? -22.605 -19.274 18.070 1.00 96.88 237 ARG A O 1
ATOM 1959 N N . GLN A 1 238 ? -24.553 -18.226 17.658 1.00 97.38 238 GLN A N 1
ATOM 1960 C CA . GLN A 1 238 ? -24.606 -18.552 16.233 1.00 97.38 238 GLN A CA 1
ATOM 1961 C C . GLN A 1 238 ? -23.359 -18.051 15.492 1.00 97.38 238 GLN A C 1
ATOM 1963 O O . GLN A 1 238 ? -22.730 -18.800 14.754 1.00 97.38 238 GLN A O 1
ATOM 1968 N N . GLN A 1 239 ? -22.887 -16.837 15.795 1.00 96.25 239 GLN A N 1
ATOM 1969 C CA . GLN A 1 239 ? -21.634 -16.324 15.228 1.00 96.25 239 GLN A CA 1
ATOM 1970 C C . GLN A 1 239 ? -20.402 -17.179 15.552 1.00 96.25 239 GLN A C 1
ATOM 1972 O O . GLN A 1 239 ? -19.413 -17.120 14.817 1.00 96.25 239 GLN A O 1
ATOM 1977 N N . LEU A 1 240 ? -20.383 -17.888 16.684 1.00 95.44 240 LEU A N 1
ATOM 1978 C CA . LEU A 1 240 ? -19.291 -18.801 17.019 1.00 95.44 240 LEU A CA 1
ATOM 1979 C C . LEU A 1 240 ? -19.382 -20.085 16.191 1.00 95.44 240 LEU A C 1
ATOM 1981 O O . LEU A 1 240 ? -18.343 -20.556 15.723 1.00 95.44 240 LEU A O 1
ATOM 1985 N N . VAL A 1 241 ? -20.600 -20.595 15.989 1.00 95.12 241 VAL A N 1
ATOM 1986 C CA . VAL A 1 241 ? -20.892 -21.772 15.158 1.00 95.12 241 VAL A CA 1
ATOM 1987 C C . VAL A 1 241 ? -20.531 -21.495 13.700 1.00 95.12 241 VAL A C 1
ATOM 1989 O O . VAL A 1 241 ? -19.694 -22.200 13.145 1.00 95.12 241 VAL A O 1
ATOM 1992 N N . ASP A 1 242 ? -21.017 -20.393 13.127 1.00 94.94 242 ASP A N 1
ATOM 1993 C CA . ASP A 1 242 ? -20.752 -20.008 11.732 1.00 94.94 242 ASP A CA 1
ATOM 1994 C C . ASP A 1 242 ? -19.251 -19.820 11.446 1.00 94.94 242 ASP A C 1
ATOM 1996 O O . ASP A 1 242 ? -18.772 -20.006 10.331 1.00 94.94 242 ASP A O 1
ATOM 2000 N N . LYS A 1 243 ? -18.476 -19.442 12.471 1.00 92.88 243 LYS A N 1
ATOM 2001 C CA . LYS A 1 243 ? -17.016 -19.278 12.384 1.00 92.88 243 LYS A CA 1
ATOM 2002 C C . LYS A 1 243 ? -16.241 -20.582 12.587 1.00 92.88 243 LYS A C 1
ATOM 2004 O O . LYS A 1 243 ? -15.014 -20.519 12.683 1.00 92.88 243 LYS A O 1
ATOM 2009 N N . GLY A 1 244 ? -16.920 -21.720 12.732 1.00 91.94 244 GLY A N 1
ATOM 2010 C CA . GLY A 1 244 ? -16.301 -23.021 12.982 1.00 91.94 244 GLY A CA 1
ATOM 2011 C C . GLY A 1 244 ? -15.436 -23.030 14.243 1.00 91.94 244 GLY A C 1
ATOM 2012 O O . GLY A 1 244 ? -14.353 -23.616 14.262 1.00 91.94 244 GLY A O 1
ATOM 2013 N N . ARG A 1 245 ? -15.837 -22.296 15.291 1.00 91.69 245 ARG A N 1
ATOM 2014 C CA . ARG A 1 245 ? -15.045 -22.232 16.525 1.00 91.69 245 ARG A CA 1
ATOM 2015 C C . ARG A 1 245 ? -15.116 -23.570 17.262 1.00 91.69 245 ARG A C 1
ATOM 2017 O O . ARG A 1 245 ? -16.166 -24.195 17.349 1.00 91.69 245 ARG A O 1
ATOM 2024 N N . HIS A 1 246 ? -13.991 -23.984 17.842 1.00 91.06 246 HIS A N 1
ATOM 2025 C CA . HIS A 1 246 ? -13.895 -25.242 18.584 1.00 91.06 246 HIS A CA 1
ATOM 2026 C C . HIS A 1 246 ? -14.992 -25.357 19.659 1.00 91.06 246 HIS A C 1
ATOM 2028 O O . HIS A 1 246 ? -15.118 -24.460 20.497 1.00 91.06 246 HIS A O 1
ATOM 2034 N N . GLN A 1 247 ? -15.774 -26.442 19.617 1.00 92.12 247 GLN A N 1
ATOM 2035 C CA . GLN A 1 247 ? -16.899 -26.731 20.524 1.00 92.12 247 GLN A CA 1
ATOM 2036 C C . GLN A 1 247 ? -17.992 -25.644 20.583 1.00 92.12 247 GLN A C 1
ATOM 2038 O O . GLN A 1 247 ? -18.716 -25.560 21.575 1.00 92.12 247 GLN A O 1
ATOM 2043 N N . ALA A 1 248 ? -18.139 -24.814 19.543 1.00 93.31 248 ALA A N 1
ATOM 2044 C CA . ALA A 1 248 ? -19.141 -23.743 19.516 1.00 93.31 248 ALA A CA 1
ATOM 2045 C C . ALA A 1 248 ? -20.581 -24.242 19.722 1.00 93.31 248 ALA A C 1
ATOM 2047 O O . ALA A 1 248 ? -21.357 -23.598 20.421 1.00 93.31 248 ALA A O 1
ATOM 2048 N N . GLU A 1 249 ? -20.910 -25.407 19.166 1.00 94.38 249 GLU A N 1
ATOM 2049 C CA . GLU A 1 249 ? -22.240 -26.023 19.258 1.00 94.38 249 GLU A CA 1
ATOM 2050 C C . GLU A 1 249 ? -22.586 -26.521 20.669 1.00 94.38 249 GLU A C 1
ATOM 2052 O O . GLU A 1 249 ? -23.757 -26.714 20.979 1.00 94.38 249 GLU A O 1
ATOM 2057 N N . SER A 1 250 ? -21.586 -26.696 21.545 1.00 95.38 250 SER A N 1
ATOM 2058 C CA . SER A 1 250 ? -21.802 -27.170 22.921 1.00 95.38 250 SER A CA 1
ATOM 2059 C C . SER A 1 250 ? -22.387 -26.103 23.848 1.00 95.38 250 SER A C 1
ATOM 2061 O O . SER A 1 250 ? -22.911 -26.440 24.909 1.00 95.38 250 SER A O 1
ATOM 2063 N N . TRP A 1 251 ? -22.279 -24.826 23.470 1.00 96.25 251 TRP A N 1
ATOM 2064 C CA . TRP A 1 251 ? -22.781 -23.712 24.264 1.00 96.25 251 TRP A CA 1
ATOM 2065 C C . TRP A 1 251 ? -24.292 -23.586 24.124 1.00 96.25 251 TRP A C 1
ATOM 2067 O O . TRP A 1 251 ? -24.825 -23.662 23.020 1.00 96.25 251 TRP A O 1
ATOM 2077 N N . LYS A 1 252 ? -24.967 -23.318 25.238 1.00 96.75 252 LYS A N 1
ATOM 2078 C CA . LYS A 1 252 ? -26.399 -23.035 25.332 1.00 96.75 252 LYS A CA 1
ATOM 2079 C C . LYS A 1 252 ? -26.601 -21.714 26.055 1.00 96.75 252 LYS A C 1
ATOM 2081 O O . LYS A 1 252 ? -25.791 -21.356 26.905 1.00 96.75 252 LYS A O 1
ATOM 2086 N N . VAL A 1 253 ? -27.648 -20.979 25.709 1.00 97.50 253 VAL A N 1
ATOM 2087 C CA . VAL A 1 253 ? -28.006 -19.759 26.437 1.00 97.50 253 VAL A CA 1
ATOM 2088 C C . VAL A 1 253 ? -28.726 -20.150 27.726 1.00 97.50 253 VAL A C 1
ATOM 2090 O O . VAL A 1 253 ? -29.645 -20.962 27.702 1.00 97.50 253 VAL A O 1
ATOM 2093 N N . GLU A 1 254 ? -28.296 -19.586 28.851 1.00 96.69 254 GLU A N 1
ATOM 2094 C CA . GLU A 1 254 ? -28.915 -19.782 30.165 1.00 96.69 254 GLU A CA 1
ATOM 2095 C C . GLU A 1 254 ? -29.166 -18.418 30.813 1.00 96.69 254 GLU A C 1
ATOM 2097 O O . GLU A 1 254 ? -28.308 -17.528 30.775 1.00 96.69 254 GLU A O 1
ATOM 2102 N N . ARG A 1 255 ? -30.356 -18.253 31.395 1.00 96.75 255 ARG A N 1
ATOM 2103 C CA . ARG A 1 255 ? -30.738 -17.069 32.165 1.00 96.75 255 ARG A CA 1
ATOM 2104 C C . ARG A 1 255 ? -30.260 -17.213 33.607 1.00 96.75 255 ARG A C 1
ATOM 2106 O O . ARG A 1 255 ? -30.432 -18.263 34.215 1.00 96.75 255 ARG A O 1
ATOM 2113 N N . ILE A 1 256 ? -29.698 -16.140 34.151 1.00 96.50 256 ILE A N 1
ATOM 2114 C CA . ILE A 1 256 ? -29.257 -16.036 35.540 1.00 96.50 256 ILE A CA 1
ATOM 2115 C C . ILE A 1 256 ? -30.029 -14.897 36.198 1.00 96.50 256 ILE A C 1
ATOM 2117 O O . ILE A 1 256 ? -29.886 -13.741 35.797 1.00 96.50 256 ILE A O 1
ATOM 2121 N N . ASP A 1 257 ? -30.823 -15.226 37.213 1.00 96.00 257 ASP A N 1
ATOM 2122 C CA . ASP A 1 257 ? -31.604 -14.266 37.997 1.00 96.00 257 ASP A CA 1
ATOM 2123 C C . ASP A 1 257 ? -30.728 -13.631 39.087 1.00 96.00 257 ASP A C 1
ATOM 2125 O O . ASP A 1 257 ? -30.781 -13.970 40.268 1.00 96.00 257 ASP A O 1
ATOM 2129 N N . GLN A 1 258 ? -29.838 -12.740 38.654 1.00 93.56 258 GLN A N 1
ATOM 2130 C CA . GLN A 1 258 ? -28.996 -11.927 39.520 1.00 93.56 258 GLN A CA 1
ATOM 2131 C C . GLN A 1 258 ? -28.860 -10.525 38.925 1.00 93.56 258 GLN A C 1
ATOM 2133 O O . GLN A 1 258 ? -28.568 -10.376 37.736 1.00 93.56 258 GLN A O 1
ATOM 2138 N N . ALA A 1 259 ? -28.975 -9.507 39.781 1.00 93.38 259 ALA A N 1
ATOM 2139 C CA . ALA A 1 259 ? -28.833 -8.113 39.385 1.00 93.38 259 ALA A CA 1
ATOM 2140 C C . ALA A 1 259 ? -27.484 -7.833 38.697 1.00 93.38 259 ALA A C 1
ATOM 2142 O O . ALA A 1 259 ? -26.416 -8.241 39.176 1.00 93.38 259 ALA A O 1
ATOM 2143 N N . TYR A 1 260 ? -27.526 -7.127 37.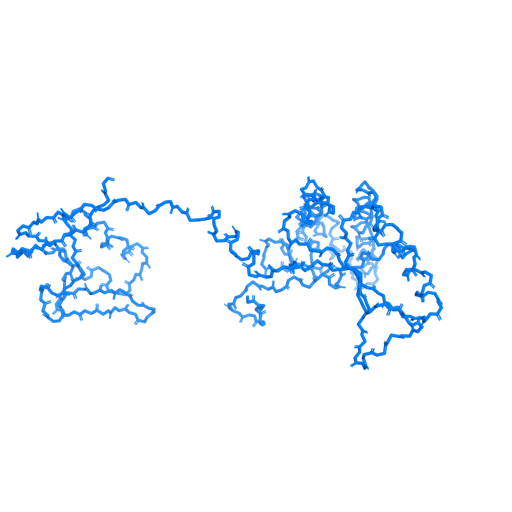567 1.00 94.12 260 TYR A N 1
ATOM 2144 C CA . TYR A 1 260 ? -26.331 -6.718 36.839 1.00 94.12 260 TYR A CA 1
ATOM 2145 C C . TYR A 1 260 ? -26.523 -5.413 36.062 1.00 94.12 260 TYR A C 1
ATOM 2147 O O . TYR A 1 260 ? -27.527 -5.201 35.383 1.0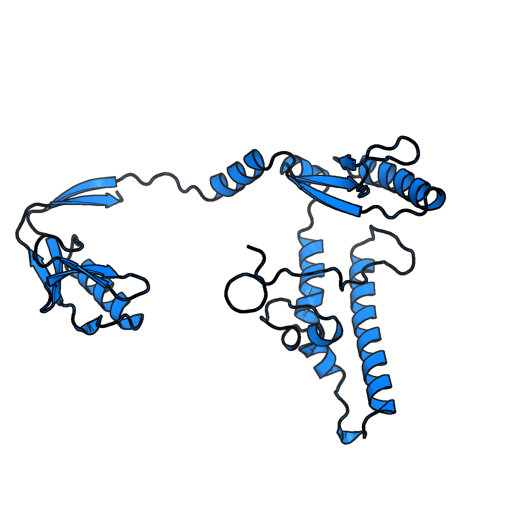0 94.12 260 TYR A O 1
ATOM 2155 N N . SER A 1 261 ? -25.482 -4.580 36.096 1.00 93.19 261 SER A N 1
ATOM 2156 C CA . SER A 1 261 ? -25.449 -3.304 35.390 1.00 93.19 261 SER A CA 1
ATOM 2157 C C . SER A 1 261 ? -24.799 -3.443 34.014 1.00 93.19 261 SER A C 1
ATOM 2159 O O . SER A 1 261 ? -23.631 -3.840 33.916 1.00 93.19 261 SER A O 1
ATOM 2161 N N . PHE A 1 262 ? -25.494 -3.035 32.955 1.00 91.69 262 PHE A N 1
ATOM 2162 C CA . PHE A 1 262 ? -24.943 -2.939 31.603 1.00 91.69 262 PHE A CA 1
ATOM 2163 C C . PHE A 1 262 ? -24.694 -1.483 31.211 1.00 91.69 262 PHE A C 1
ATOM 2165 O O . PHE A 1 262 ? -25.500 -0.603 31.495 1.00 91.69 262 PHE A O 1
ATOM 2172 N N . LEU A 1 263 ? -23.596 -1.230 30.495 1.00 90.25 263 LEU A N 1
ATOM 2173 C CA . LEU A 1 263 ? -23.381 0.041 29.802 1.00 90.25 263 LEU A CA 1
ATOM 2174 C C . LEU A 1 263 ? -23.888 -0.091 28.367 1.00 90.25 263 LEU A C 1
ATOM 2176 O O . LEU A 1 263 ? -23.261 -0.766 27.544 1.00 90.25 263 LEU A O 1
ATOM 2180 N N . VAL A 1 264 ? -25.017 0.545 28.075 1.00 85.81 264 VAL A N 1
ATOM 2181 C CA . VAL A 1 264 ? -25.676 0.504 26.765 1.00 85.81 264 VAL A CA 1
ATOM 2182 C C . VAL A 1 264 ? -25.429 1.828 26.056 1.00 85.81 264 VAL A C 1
ATOM 2184 O O . VAL A 1 264 ? -25.340 2.862 26.703 1.00 85.81 264 VAL A O 1
ATOM 2187 N N . LEU A 1 265 ? -25.255 1.802 24.737 1.00 80.31 265 LEU A N 1
ATOM 2188 C CA . LEU A 1 265 ? -25.212 3.038 23.958 1.00 80.31 265 LEU A CA 1
ATOM 2189 C C . LEU A 1 265 ? -26.580 3.720 24.036 1.00 80.31 265 LEU A C 1
ATOM 2191 O O . LEU A 1 265 ? -27.579 3.028 23.830 1.00 80.31 265 LEU A O 1
ATOM 2195 N N . ALA A 1 266 ? -26.587 5.017 24.351 1.00 65.75 266 ALA A N 1
ATOM 2196 C CA . ALA A 1 266 ? -27.774 5.855 24.213 1.00 65.75 266 ALA A CA 1
ATOM 2197 C C . ALA A 1 266 ? -28.227 5.912 22.745 1.00 65.75 266 ALA A C 1
ATOM 2199 O O . ALA A 1 266 ? -27.340 5.889 21.851 1.00 65.75 266 ALA A O 1
#

Organism: NCBI:txid1070528

Foldseek 3Di:
DQDDDDDDDDPPFDCVLPPPCDPVRDPDDDLVVSLVVLVVVLVVLLVVQQVVCVVPHDPVPRDDSVQCQQQVQVSSVGDFPQPGSRRDGSCRVSVVSVVCVVPPDFLQVCVVLQKWKKKAFDDPVCDDVPPDPRMDTDNHPVSVVVVVVVVVVCCVVVVGDMDIDIDGNDPVVNVVVVVVVVDDDPFAWDKDKDQKWKFWAAPQETWADADPVAGDHDNYNVPHDTHHDPVVRVVVLVVCVVVVGPCSVRIDMDMDRHMDIDTHGD

Secondary structure (DSSP, 8-state):
----SSSSSPPP---TT-----TT--S---HHHHHHHHHHHHHHHHHHHHHHHHHHS-GGGPPPHHHHHHTHHHHHT--SSSSSGGG--HHHHHHHHHHHHHTPPPHHHHHHTTEEEEEE---TT---TTS--SEEEE-SHHHHHHHHHHHHHHHHHH----EEEEEES-HHHHHHHHHHTT-PPPPPEEEEEES-EEEEEETTEEEEEEETTEEEEESSGGGS--BSSHHHHHHHHHHHHHTT-TTGGG-EEEEE-S-EEEEEE-

Radius of gyration: 29.7 Å; chains: 1; bounding box: 64×55×72 Å

Sequence (266 aa):
EIGVGGRNGRRARSWDSLRYYNRKGKISEKPEVILKKLDAELGRRTREHIAYQKANYPKEEWVKPADIRDHFGYYISIVVGSGHCGGTSWGQYRGVFANGIKNALTIEQLDELGINLNIYYHSYNGDSPNGKPASVDIKTEREYFAELKKWNEWRKTAGKMFYLTLHPSNTDAVLRRLRASKRKPPREKTRVEQDHYFVLTNNNGSLLKYTSRGYRYSWNKSSGKKFRTEEIAEKYRQQLVDKGRHQAESWKVERIDQAYSFLVLA

pLDDT: mean 82.53, std 15.14, range [28.06, 97.88]